Protein AF-A0A536HLY2-F1 (afdb_monomer)

Mean predicted aligned error: 15.7 Å

pLDDT: mean 73.48, std 25.59, range [26.78, 98.38]

Foldseek 3Di:
DDDDDDDDYDDDDDDDDDDDDDDDDDDDDDDPDDDDDDDDDDDDDDPDDPVPVPDDDDDDDPDDDPDDADEEEQEDDPQAGDDPLHRDDPDGSLRVLLVCVVVPHQEYEYEDSCCQAPLDPPCLLVVLVSLQPSPHAYEYEHNPQAPVSQVVSVVSRHQAYEAEQNCQPPPPRVVVQVVCPPRYDYDFDDDPHFTDGRHDDPCSRVPD

Secondary structure (DSSP, 8-state):
----------------------------------------PPP------TT-TTS-----SSSSPPPPP---EEEEETTEEEETTEE---S-HHHHHHHHHHTT-SSEEEEEHHHHHHS--TTHHHHHHHHHHSSS-EEEESS--SHHHHHHHHHHT-SEEEE-GGGTT-HHHHHHHGGGGGGEEE---EETTEE--SSS-TTHHHH-

Sequence (208 aa):
MEGTGRRGAAGRSEGLRGARRRDRLHRADRFSRGRRRVAWSQPRCHAQDPRHSAALPAHVGRGAAPPVVIVPSVDVRGGQVAYRGAVGADVAPSDLASRYVSEGADELHLVDLDGAERGDYANADLLADIARTAGVPCRLAGGISSLAKAEDAIAAGFAGVLFSSAVFGDDILLRRVARLGDRAIVEIEAARGVLAPRGGDADLVRRA

Radius of gyration: 27.76 Å; Cα contacts (8 Å, |Δi|>4): 268; chains: 1; bounding box: 44×95×64 Å

Solvent-accessible surface area (backbone atoms only — not comparable to full-atom values): 13327 Å² total; per-residue (Å²): 138,83,87,89,83,88,90,80,90,85,81,87,80,85,89,84,86,86,80,89,82,88,89,82,86,86,84,78,90,88,85,91,76,86,83,82,82,78,82,80,80,79,82,86,76,86,90,84,64,92,85,62,86,78,63,82,75,79,88,73,68,101,70,76,82,77,84,82,82,56,63,56,73,51,40,32,37,94,81,29,24,31,54,97,85,36,74,73,48,100,47,55,53,60,58,54,51,48,49,45,42,75,75,65,38,68,32,38,37,40,30,31,54,46,5,26,68,71,58,46,65,85,44,48,68,65,52,28,53,38,26,66,67,54,85,40,52,20,28,43,30,45,40,44,67,47,70,66,55,44,51,51,43,38,74,55,43,24,61,24,33,36,33,41,45,60,42,62,96,29,72,67,56,41,59,54,50,60,71,53,46,91,31,44,43,80,55,84,42,67,52,97,92,38,68,52,51,76,38,72,71,86,60,60,61,79,75,112

Structure (mmCIF, N/CA/C/O backbone):
data_AF-A0A536HLY2-F1
#
_entry.id   AF-A0A536HLY2-F1
#
loop_
_atom_site.group_PDB
_atom_site.id
_atom_site.type_symbol
_atom_site.label_atom_id
_atom_site.label_alt_id
_atom_site.label_comp_id
_atom_site.label_asym_id
_atom_site.label_entity_id
_atom_site.label_seq_id
_atom_site.pdbx_PDB_ins_code
_atom_site.Cartn_x
_atom_site.Cartn_y
_atom_site.Cartn_z
_atom_site.occupancy
_atom_site.B_iso_or_equiv
_atom_site.auth_seq_id
_atom_site.auth_comp_id
_atom_site.auth_asym_id
_atom_site.auth_atom_id
_atom_site.pdbx_PDB_model_num
ATOM 1 N N . MET A 1 1 ? 15.566 65.094 -20.349 1.00 40.12 1 MET A N 1
ATOM 2 C CA . MET A 1 1 ? 15.573 65.969 -21.538 1.00 40.12 1 MET A CA 1
ATOM 3 C C . MET A 1 1 ? 14.827 65.265 -22.647 1.00 40.12 1 MET A C 1
ATOM 5 O O . MET A 1 1 ? 14.976 64.063 -22.815 1.00 40.12 1 MET A O 1
ATOM 9 N N . GLU A 1 2 ? 13.936 66.019 -23.268 1.00 36.31 2 GLU A N 1
ATOM 10 C CA . GLU A 1 2 ? 12.849 65.604 -24.144 1.00 36.31 2 GLU A CA 1
ATOM 11 C C . GLU A 1 2 ? 13.308 65.107 -25.527 1.00 36.31 2 GLU A C 1
ATOM 13 O O . GLU A 1 2 ? 14.249 65.642 -26.098 1.00 36.31 2 GLU A O 1
ATOM 18 N N . GLY A 1 3 ? 12.545 64.158 -26.083 1.00 38.88 3 GLY A N 1
ATOM 19 C CA . GLY A 1 3 ? 11.773 64.385 -27.312 1.00 38.88 3 GLY A CA 1
ATOM 20 C C . GLY A 1 3 ? 12.407 64.177 -28.700 1.00 38.88 3 GLY A C 1
ATOM 21 O O . GLY A 1 3 ? 13.528 64.581 -28.975 1.00 38.88 3 GLY A O 1
ATOM 22 N N . THR A 1 4 ? 11.527 63.704 -29.604 1.00 43.97 4 THR A N 1
ATOM 23 C CA . THR A 1 4 ? 11.552 63.632 -31.093 1.00 43.97 4 THR A CA 1
ATOM 24 C C . THR A 1 4 ? 11.938 62.260 -31.673 1.00 43.97 4 THR A C 1
ATOM 26 O O . THR A 1 4 ? 12.903 61.658 -31.238 1.00 43.97 4 THR A O 1
ATOM 29 N N . GLY A 1 5 ? 11.245 61.638 -32.639 1.00 37.72 5 GLY A N 1
ATOM 30 C CA . GLY A 1 5 ? 10.022 61.888 -33.426 1.00 37.72 5 GLY A CA 1
ATOM 31 C C . GLY A 1 5 ? 9.858 60.699 -34.418 1.00 37.72 5 GLY A C 1
ATOM 32 O O . GLY A 1 5 ? 10.853 60.200 -34.914 1.00 37.72 5 GLY A O 1
ATOM 33 N N . ARG A 1 6 ? 8.687 60.049 -34.542 1.00 44.66 6 ARG A N 1
ATOM 34 C CA . ARG A 1 6 ? 7.568 60.256 -35.506 1.00 44.66 6 ARG A CA 1
ATOM 35 C C . ARG A 1 6 ? 7.627 59.475 -36.856 1.00 44.66 6 ARG A C 1
ATOM 37 O O . ARG A 1 6 ? 8.551 59.673 -37.629 1.00 44.66 6 ARG A O 1
ATOM 44 N N . ARG A 1 7 ? 6.470 58.837 -37.176 1.00 40.66 7 ARG A N 1
ATOM 45 C CA . ARG A 1 7 ? 5.864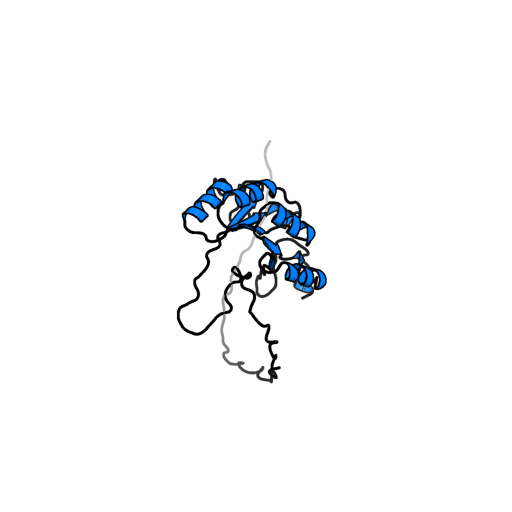 58.400 -38.486 1.00 40.66 7 ARG A CA 1
ATOM 46 C C . ARG A 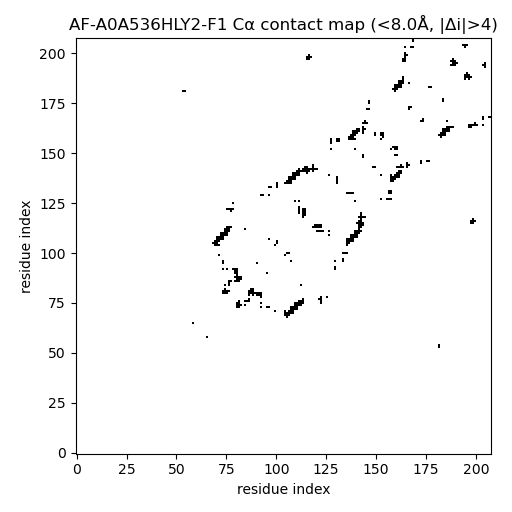1 7 ? 6.196 56.970 -38.975 1.00 40.66 7 ARG A C 1
ATOM 48 O O . ARG A 1 7 ? 7.332 56.558 -38.847 1.00 40.66 7 ARG A O 1
ATOM 55 N N . GLY A 1 8 ? 5.287 56.167 -39.556 1.00 32.03 8 GLY A N 1
ATOM 56 C CA . GLY A 1 8 ? 3.876 56.306 -39.995 1.00 32.03 8 GLY A CA 1
ATOM 57 C C . GLY A 1 8 ? 3.248 54.909 -40.280 1.00 32.03 8 GLY A C 1
ATOM 58 O O . GLY A 1 8 ? 3.997 53.952 -40.410 1.00 32.03 8 GLY A O 1
ATOM 59 N N . ALA A 1 9 ? 1.921 54.729 -40.121 1.00 36.97 9 ALA A N 1
ATOM 60 C CA . ALA A 1 9 ? 0.883 54.559 -41.180 1.00 36.97 9 ALA A CA 1
ATOM 61 C C . ALA A 1 9 ? 0.892 53.170 -41.889 1.00 36.97 9 ALA A C 1
ATOM 63 O O . ALA A 1 9 ? 1.963 52.674 -42.182 1.00 36.97 9 ALA A O 1
ATOM 64 N N . ALA A 1 10 ? -0.188 52.475 -42.283 1.00 35.62 10 ALA A N 1
ATOM 65 C CA . ALA A 1 10 ? -1.653 52.575 -42.206 1.00 35.62 10 ALA A CA 1
ATOM 66 C C . ALA A 1 10 ? -2.273 51.284 -42.841 1.00 35.62 10 ALA A C 1
ATOM 68 O O . ALA A 1 10 ? -1.579 50.596 -43.581 1.00 35.62 10 ALA A O 1
ATOM 69 N N . GLY A 1 11 ? -3.580 51.027 -42.631 1.00 31.61 11 GLY A N 1
ATOM 70 C CA . GLY A 1 11 ? -4.451 50.109 -43.423 1.00 31.61 11 GLY A CA 1
ATOM 71 C C . GLY A 1 11 ? -4.818 48.799 -42.699 1.00 31.61 11 GLY A C 1
ATOM 72 O O . GLY A 1 11 ? -3.924 48.026 -42.394 1.00 31.61 11 GLY A O 1
ATOM 73 N N . ARG A 1 12 ? -6.053 48.536 -42.213 1.00 35.09 12 ARG A N 1
ATOM 74 C CA . ARG A 1 12 ? -7.362 48.279 -42.895 1.00 35.09 12 ARG A CA 1
ATOM 75 C C . ARG A 1 12 ? -7.219 47.208 -44.002 1.00 35.09 12 ARG A C 1
ATOM 77 O O . ARG A 1 12 ? -6.289 47.324 -44.778 1.00 35.09 12 ARG A O 1
ATOM 84 N N . SER A 1 13 ? -8.048 46.171 -44.151 1.00 35.12 13 SER A N 1
ATOM 85 C CA . SER A 1 13 ? -9.492 46.004 -43.910 1.00 35.12 13 SER A CA 1
ATOM 86 C C . SER A 1 13 ? -9.912 44.514 -44.012 1.00 35.12 13 SER A C 1
ATOM 88 O O . SER A 1 13 ? -9.164 43.707 -44.546 1.00 35.12 13 SER A O 1
ATOM 90 N N . GLU A 1 14 ? -11.120 44.210 -43.504 1.00 34.22 14 GLU A N 1
ATOM 91 C CA . GLU A 1 14 ? -12.153 43.276 -44.033 1.00 34.22 14 GLU A CA 1
ATOM 92 C C . GLU A 1 14 ? -11.744 41.824 -44.396 1.00 34.22 14 GLU A C 1
ATOM 94 O O . GLU A 1 14 ? -10.885 41.566 -45.220 1.00 34.22 14 GLU A O 1
ATOM 99 N N . GLY A 1 15 ? -12.333 40.760 -43.845 1.00 34.97 15 GLY A N 1
ATOM 100 C CA . GLY A 1 15 ? -13.760 40.529 -43.648 1.00 34.97 15 GLY A CA 1
ATOM 101 C C . GLY A 1 15 ? -14.364 39.878 -44.893 1.00 34.97 15 GLY A C 1
ATOM 102 O O . GLY A 1 15 ? -14.829 40.599 -45.757 1.00 34.97 15 GLY A O 1
ATOM 103 N N . LEU A 1 16 ? -14.438 38.541 -44.966 1.00 37.91 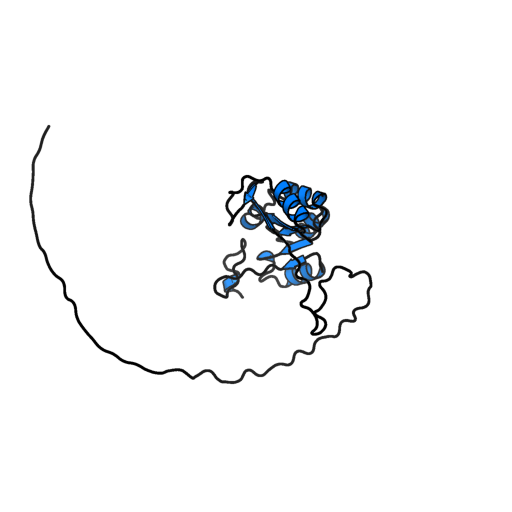16 LEU A N 1
ATOM 104 C CA . LEU A 1 16 ? -15.328 37.847 -45.907 1.00 37.91 16 LEU A CA 1
ATOM 105 C C . LEU A 1 16 ? -15.909 36.567 -45.289 1.00 37.91 16 LEU A C 1
ATOM 107 O O . LEU A 1 16 ? -15.214 35.605 -44.969 1.00 37.91 16 LEU A O 1
ATOM 111 N N . ARG A 1 17 ? -17.233 36.604 -45.118 1.00 32.31 17 ARG A N 1
ATOM 112 C CA . ARG A 1 17 ? -18.123 35.471 -44.855 1.00 32.31 17 ARG A CA 1
ATOM 113 C C . ARG A 1 17 ? -18.454 34.751 -46.166 1.00 32.31 17 ARG A C 1
ATOM 115 O O . ARG A 1 17 ? -18.618 35.398 -47.194 1.00 32.31 17 ARG A O 1
ATOM 122 N N . GLY A 1 18 ? -18.773 33.462 -46.044 1.00 30.91 18 GLY A N 1
ATOM 123 C CA . GLY A 1 18 ? -19.589 32.693 -46.995 1.00 30.91 18 GLY A CA 1
ATOM 124 C C . GLY A 1 18 ? -18.795 31.610 -47.734 1.00 30.91 18 GLY A C 1
ATOM 125 O O . GLY A 1 18 ? -17.642 31.813 -48.056 1.00 30.91 18 GLY A O 1
ATOM 126 N N . ALA A 1 19 ? -19.327 30.435 -48.059 1.00 33.53 19 ALA A N 1
ATOM 127 C CA . ALA A 1 19 ? -20.677 29.922 -47.917 1.00 33.53 19 ALA A CA 1
ATOM 128 C C . ALA A 1 19 ? -20.690 28.412 -48.262 1.00 33.53 19 ALA A C 1
ATOM 130 O O . ALA A 1 19 ? -20.069 28.002 -49.230 1.00 33.53 19 ALA A O 1
ATOM 131 N N . ARG A 1 20 ? -21.546 27.663 -47.549 1.00 32.56 20 ARG A N 1
ATOM 132 C CA . ARG A 1 20 ? -22.468 26.614 -48.051 1.00 32.56 20 ARG A CA 1
ATOM 133 C C . ARG A 1 20 ? -21.970 25.217 -48.500 1.00 32.56 20 ARG A C 1
ATOM 135 O O . ARG A 1 20 ? -21.204 25.070 -49.435 1.00 32.56 20 ARG A O 1
ATOM 142 N N . ARG A 1 21 ? -22.768 24.253 -47.992 1.00 32.56 21 ARG A N 1
ATOM 143 C CA . ARG A 1 21 ? -23.269 22.972 -48.565 1.00 32.56 21 ARG A CA 1
ATOM 144 C C . ARG A 1 21 ? -22.362 21.748 -48.374 1.00 32.56 21 ARG A C 1
ATOM 146 O O . ARG A 1 21 ? -21.237 21.720 -48.827 1.00 32.56 21 ARG A O 1
ATOM 153 N N . ARG A 1 22 ? -22.778 20.851 -47.466 1.00 35.66 22 ARG A N 1
ATOM 154 C CA . ARG A 1 22 ? -23.615 19.639 -47.674 1.00 35.66 22 ARG A CA 1
ATOM 155 C C . ARG A 1 22 ? -22.799 18.543 -48.359 1.00 35.66 22 ARG A C 1
ATOM 157 O O . ARG A 1 22 ? -22.525 18.673 -49.536 1.00 35.66 22 ARG A O 1
ATOM 164 N N . ASP A 1 23 ? -22.508 17.468 -47.630 1.00 32.44 23 ASP A N 1
ATOM 165 C CA . ASP A 1 23 ? -23.103 16.180 -47.971 1.00 32.44 23 ASP A CA 1
ATOM 166 C C . ASP A 1 23 ? -23.071 15.190 -46.809 1.00 32.44 23 ASP A C 1
ATOM 168 O O . ASP A 1 23 ? -22.331 15.306 -45.836 1.00 32.44 23 ASP A O 1
ATOM 172 N N . ARG A 1 24 ? -24.049 14.302 -46.887 1.00 33.34 24 ARG A N 1
ATOM 173 C CA . ARG A 1 24 ? -24.615 13.447 -45.857 1.00 33.34 24 ARG A CA 1
ATOM 174 C C . ARG A 1 24 ? -24.304 12.008 -46.291 1.00 33.34 24 ARG A C 1
ATOM 176 O O . ARG A 1 24 ? -24.320 11.739 -47.486 1.00 33.34 24 ARG A O 1
ATOM 183 N N . LEU A 1 25 ? -24.200 11.107 -45.310 1.00 35.00 25 LEU A N 1
ATOM 184 C CA . LEU A 1 25 ? -24.465 9.658 -45.383 1.00 35.00 25 LEU A CA 1
ATOM 185 C C . LEU A 1 25 ? -23.293 8.653 -45.535 1.00 35.00 25 LEU A C 1
ATOM 187 O O . LEU A 1 25 ? -22.532 8.647 -46.491 1.00 35.00 25 LEU A O 1
ATOM 191 N N . HIS A 1 26 ? -23.326 7.712 -44.581 1.00 31.30 26 HIS A N 1
ATOM 192 C CA . HIS A 1 26 ? -23.031 6.273 -44.649 1.00 31.30 26 HIS A CA 1
ATOM 193 C C . HIS A 1 26 ? -21.610 5.764 -44.946 1.00 31.30 26 HIS A C 1
ATOM 195 O O . HIS A 1 26 ? -21.211 5.572 -46.090 1.00 31.30 26 HIS A O 1
ATOM 201 N N . ARG A 1 27 ? -20.957 5.274 -43.880 1.00 31.42 27 ARG A N 1
ATOM 202 C CA . ARG A 1 27 ? -20.251 3.979 -43.904 1.00 31.42 27 ARG A CA 1
ATOM 203 C C . ARG A 1 27 ? -20.183 3.358 -42.502 1.00 31.42 27 ARG A C 1
ATOM 205 O O . ARG A 1 27 ? -19.162 3.391 -41.827 1.00 31.42 27 ARG A O 1
ATOM 212 N N . ALA A 1 28 ? -21.318 2.815 -42.067 1.00 33.44 28 ALA A N 1
ATOM 213 C CA . ALA A 1 28 ? -21.312 1.644 -41.196 1.00 33.44 28 ALA A CA 1
ATOM 214 C C . ALA A 1 28 ? -20.959 0.410 -42.052 1.00 33.44 28 ALA A C 1
ATOM 216 O O . ALA A 1 28 ? -21.088 0.453 -43.275 1.00 33.44 28 ALA A O 1
ATOM 217 N N . ASP A 1 29 ? -20.522 -0.657 -41.393 1.00 35.06 29 ASP A N 1
ATOM 218 C CA . ASP A 1 29 ? -20.127 -1.955 -41.947 1.00 35.06 29 ASP A CA 1
ATOM 219 C C . ASP A 1 29 ? -18.825 -2.012 -42.746 1.00 35.06 29 ASP A C 1
ATOM 221 O O . ASP A 1 29 ? -18.773 -1.791 -43.958 1.00 35.06 29 ASP A O 1
ATOM 225 N N . ARG A 1 30 ? -17.778 -2.468 -42.046 1.00 38.03 30 ARG A N 1
ATOM 226 C CA . ARG A 1 30 ? -16.946 -3.603 -42.480 1.00 38.03 30 ARG A CA 1
ATOM 227 C C . ARG A 1 30 ? -15.884 -3.921 -41.428 1.00 38.03 30 ARG A C 1
ATOM 229 O O . ARG A 1 30 ? -14.778 -3.438 -41.553 1.00 38.03 30 ARG A O 1
ATOM 236 N N . PHE A 1 31 ? -16.207 -4.742 -40.426 1.00 32.75 31 PHE A N 1
ATOM 237 C CA . PHE A 1 31 ? -15.245 -5.638 -39.750 1.00 32.75 31 PHE A CA 1
ATOM 238 C C . PHE A 1 31 ? -15.992 -6.731 -38.960 1.00 32.75 31 PHE A C 1
ATOM 240 O O . PHE A 1 31 ? -15.816 -6.922 -37.762 1.00 32.75 31 PHE A O 1
ATOM 247 N N . SER A 1 32 ? -16.850 -7.483 -39.650 1.00 39.41 32 SER A N 1
ATOM 248 C CA . SER A 1 32 ? -17.426 -8.739 -39.159 1.00 39.41 32 SER A CA 1
ATOM 249 C C . SER A 1 32 ? -16.724 -9.920 -39.833 1.00 39.41 32 SER A C 1
ATOM 251 O O . SER A 1 32 ? -17.228 -10.500 -40.790 1.00 39.41 32 SER A O 1
ATOM 253 N N . ARG A 1 33 ? -15.528 -10.290 -39.355 1.00 37.94 33 ARG A N 1
ATOM 254 C CA . ARG A 1 33 ? -14.902 -11.579 -39.704 1.00 37.94 33 ARG A CA 1
ATOM 255 C C . ARG A 1 33 ? -14.206 -12.214 -38.496 1.00 37.94 33 ARG A C 1
ATOM 257 O O . ARG A 1 33 ? -13.110 -11.829 -38.117 1.00 37.94 33 ARG A O 1
ATOM 264 N N . GLY A 1 34 ? -14.898 -13.202 -37.921 1.00 39.75 34 GLY A N 1
ATOM 265 C CA . GLY A 1 34 ? -14.351 -14.449 -37.375 1.00 39.75 34 GLY A CA 1
ATOM 266 C C . GLY A 1 34 ? -13.300 -14.378 -36.266 1.00 39.75 34 GLY A C 1
ATOM 267 O O . GLY A 1 34 ? -12.125 -14.609 -36.528 1.00 39.75 34 GLY A O 1
ATOM 268 N N . ARG A 1 35 ? -13.726 -14.240 -35.003 1.00 38.22 35 ARG A N 1
ATOM 269 C CA . ARG A 1 35 ? -12.923 -14.713 -33.861 1.00 38.22 35 ARG A CA 1
ATOM 270 C C . ARG A 1 35 ? -13.340 -16.145 -33.526 1.00 38.22 35 ARG A C 1
ATOM 272 O O . ARG A 1 35 ? -14.437 -16.369 -33.020 1.00 38.22 35 ARG A O 1
ATOM 279 N N . ARG A 1 36 ? -12.474 -17.120 -33.823 1.00 36.41 36 ARG A N 1
ATOM 280 C CA . ARG A 1 36 ? -12.600 -18.488 -33.297 1.00 36.41 36 ARG A CA 1
ATOM 281 C C . ARG A 1 36 ? -12.458 -18.412 -31.773 1.00 36.41 36 ARG A C 1
ATOM 283 O O . ARG A 1 36 ? -11.442 -17.930 -31.279 1.00 36.41 36 ARG A O 1
ATOM 290 N N . ARG A 1 37 ? -13.481 -18.843 -31.030 1.00 34.94 37 ARG A N 1
ATOM 291 C CA . ARG A 1 37 ? -13.401 -19.017 -29.572 1.00 34.94 37 ARG A CA 1
ATOM 292 C C . ARG A 1 37 ? -12.476 -20.198 -29.288 1.00 34.94 37 ARG A C 1
ATOM 294 O O . ARG A 1 37 ? -12.818 -21.327 -29.623 1.00 34.94 37 ARG A O 1
ATOM 301 N N . VAL A 1 38 ? -11.325 -19.936 -28.680 1.00 37.75 38 VAL A N 1
ATOM 302 C CA . VAL A 1 38 ? -10.504 -20.980 -28.060 1.00 37.75 38 VAL A CA 1
ATOM 303 C C . VAL A 1 38 ? -11.099 -21.232 -26.677 1.00 37.75 38 VAL A C 1
ATOM 305 O O . VAL A 1 38 ? -11.196 -20.313 -25.863 1.00 37.75 38 VAL A O 1
ATOM 308 N N . ALA A 1 39 ? -11.596 -22.446 -26.451 1.00 32.28 39 ALA A N 1
ATOM 309 C CA . ALA A 1 39 ? -12.133 -22.864 -25.165 1.00 32.28 39 ALA A CA 1
ATOM 310 C C . ALA A 1 39 ? -10.965 -23.145 -24.212 1.00 32.28 39 ALA A C 1
ATOM 312 O O . ALA A 1 39 ? -10.231 -24.112 -24.394 1.00 32.28 39 ALA A O 1
ATOM 313 N N . TRP A 1 40 ? -10.785 -22.288 -23.210 1.00 26.78 40 TRP A N 1
ATOM 314 C CA . TRP A 1 40 ? -9.855 -22.538 -22.115 1.00 26.78 40 TRP A CA 1
ATOM 315 C C . TRP A 1 40 ? -10.520 -23.483 -21.112 1.00 26.78 40 TRP A C 1
ATOM 317 O O . TRP A 1 40 ? -11.530 -23.133 -20.501 1.00 26.78 40 TRP A O 1
ATOM 327 N N . SER A 1 41 ? -9.979 -24.689 -20.949 1.00 35.38 41 SER A N 1
ATOM 328 C CA . SER A 1 41 ? -10.369 -25.601 -19.872 1.00 35.38 41 SER A CA 1
ATOM 329 C C . SER A 1 41 ? -9.685 -25.172 -18.573 1.00 35.38 41 SER A C 1
ATOM 331 O O . SER A 1 41 ? -8.457 -25.193 -18.490 1.00 35.38 41 SER A O 1
ATOM 333 N N . GLN A 1 42 ? -10.466 -24.786 -17.563 1.00 37.34 42 GLN A N 1
ATOM 334 C CA . GLN A 1 42 ? -9.940 -24.479 -16.232 1.00 37.34 42 GLN A CA 1
ATOM 335 C C . GLN A 1 42 ? -9.401 -25.752 -15.552 1.00 37.34 42 GLN A C 1
ATOM 337 O O . GLN A 1 42 ? -10.114 -26.761 -15.524 1.00 37.34 42 GLN A O 1
ATOM 342 N N . PRO A 1 43 ? -8.196 -25.732 -14.952 1.00 35.31 43 PRO A N 1
ATOM 343 C CA . PRO A 1 43 ? -7.788 -26.770 -14.018 1.00 35.31 43 PRO A CA 1
ATOM 344 C C . PRO A 1 43 ? -8.626 -26.641 -12.743 1.00 35.31 43 PRO A C 1
ATOM 346 O O . PRO A 1 43 ? -8.714 -25.567 -12.152 1.00 35.31 43 PRO A O 1
ATOM 349 N N . ARG A 1 44 ? -9.245 -27.741 -12.310 1.00 36.09 44 ARG A N 1
ATOM 350 C CA . ARG A 1 44 ? -9.932 -27.813 -11.018 1.00 36.09 44 ARG A CA 1
ATOM 351 C C . ARG A 1 44 ? -8.879 -27.918 -9.915 1.00 36.09 44 ARG A C 1
ATOM 353 O O . ARG A 1 44 ? -8.343 -28.996 -9.686 1.00 36.09 44 ARG A O 1
ATOM 360 N N . CYS A 1 45 ? -8.566 -26.814 -9.248 1.00 37.78 45 CYS A N 1
ATOM 361 C CA . CYS A 1 45 ? -7.812 -26.836 -7.997 1.00 37.78 45 CYS A CA 1
ATOM 362 C C . CYS A 1 45 ? -8.755 -27.225 -6.843 1.00 37.78 45 CYS A C 1
ATOM 364 O O . CYS A 1 45 ? -9.818 -26.634 -6.655 1.00 37.78 45 CYS A O 1
ATOM 366 N N . HIS A 1 46 ? -8.397 -28.276 -6.104 1.00 37.69 46 HIS A N 1
ATOM 367 C CA . HIS A 1 46 ? -9.157 -28.768 -4.957 1.00 37.69 46 HIS A CA 1
ATOM 368 C C . HIS A 1 46 ? -9.029 -27.806 -3.767 1.00 37.69 46 HIS A C 1
ATOM 370 O O . HIS A 1 46 ? -7.966 -27.684 -3.166 1.00 37.69 46 HIS A O 1
ATOM 376 N N . ALA A 1 47 ? -10.127 -27.130 -3.434 1.00 43.09 47 ALA A N 1
ATOM 377 C CA . ALA A 1 47 ? -10.237 -26.201 -2.316 1.00 43.09 47 ALA A CA 1
ATOM 378 C C . ALA A 1 47 ? -10.642 -26.934 -1.026 1.00 43.09 47 ALA A C 1
ATOM 380 O O . ALA A 1 47 ? -11.830 -27.007 -0.726 1.00 43.09 47 ALA A O 1
ATOM 381 N N . GLN A 1 48 ? -9.686 -27.498 -0.280 1.00 43.12 48 GLN A N 1
ATOM 382 C CA . GLN A 1 48 ? -9.919 -28.008 1.083 1.00 43.12 48 GLN A CA 1
ATOM 383 C C . GLN A 1 48 ? -8.656 -27.845 1.961 1.00 43.12 48 GLN A C 1
ATOM 385 O O . GLN A 1 48 ? -7.986 -28.821 2.274 1.00 43.12 48 GLN A O 1
ATOM 390 N N . ASP A 1 49 ? -8.317 -26.612 2.361 1.00 40.22 49 ASP A N 1
ATOM 391 C CA . ASP A 1 49 ? -7.463 -26.345 3.539 1.00 40.22 49 ASP A CA 1
ATOM 392 C C . ASP A 1 49 ? -8.145 -25.246 4.387 1.00 40.22 49 ASP A C 1
ATOM 394 O O . ASP A 1 49 ? -8.348 -24.140 3.872 1.00 40.22 49 ASP A O 1
ATOM 398 N N . PRO A 1 50 ? -8.528 -25.514 5.654 1.00 34.75 50 PRO A N 1
ATOM 399 C CA . PRO A 1 50 ? -9.236 -24.564 6.521 1.00 34.75 50 PRO A CA 1
ATOM 400 C C . PRO A 1 50 ? -8.419 -23.334 6.950 1.00 34.75 50 PRO A C 1
ATOM 402 O O . PRO A 1 50 ? -8.958 -22.460 7.622 1.00 34.75 50 PRO A O 1
ATOM 405 N N . ARG A 1 51 ? -7.132 -23.240 6.591 1.00 43.16 51 ARG A N 1
ATOM 406 C CA . ARG A 1 51 ? -6.269 -22.092 6.933 1.00 43.16 51 ARG A CA 1
ATOM 407 C C . ARG A 1 51 ? -6.372 -20.913 5.956 1.00 43.16 51 ARG A C 1
ATOM 409 O O . ARG A 1 51 ? -5.744 -19.888 6.186 1.00 43.16 51 ARG A O 1
ATOM 416 N N . HIS A 1 52 ? -7.188 -21.017 4.903 1.00 41.03 52 HIS A N 1
ATOM 417 C CA . HIS A 1 52 ? -7.399 -19.966 3.894 1.00 41.03 52 HIS A CA 1
ATOM 418 C C . HIS A 1 52 ? -8.593 -19.033 4.186 1.00 41.03 52 HIS A C 1
ATOM 420 O O . HIS A 1 52 ? -9.301 -18.612 3.271 1.00 41.03 52 HIS A O 1
ATOM 426 N N . SER A 1 53 ? -8.840 -18.684 5.450 1.00 39.59 53 SER A N 1
ATOM 427 C CA . SER A 1 53 ? -9.897 -17.727 5.820 1.00 39.59 53 SER A CA 1
ATOM 428 C C . SER A 1 53 ? -9.426 -16.266 5.708 1.00 39.59 53 SER A C 1
ATOM 430 O O . SER A 1 53 ? -9.469 -15.527 6.685 1.00 39.59 53 SER A O 1
ATOM 432 N N . ALA A 1 54 ? -8.965 -15.855 4.527 1.00 47.41 54 ALA A N 1
ATOM 433 C CA . ALA A 1 54 ? -8.876 -14.440 4.125 1.00 47.41 54 ALA A CA 1
ATOM 434 C C . ALA A 1 54 ? -8.830 -14.256 2.592 1.00 47.41 54 ALA A C 1
ATOM 436 O O . ALA A 1 54 ? -8.543 -13.172 2.093 1.00 47.41 54 ALA A O 1
ATOM 437 N N . ALA A 1 55 ? -9.124 -15.305 1.815 1.00 41.66 55 ALA A N 1
ATOM 438 C CA . ALA A 1 55 ? -9.273 -15.176 0.373 1.00 41.66 55 ALA A CA 1
ATOM 439 C C . ALA A 1 55 ? -10.678 -14.645 0.057 1.00 41.66 55 ALA A C 1
ATOM 441 O O . ALA A 1 55 ? -11.674 -15.259 0.451 1.00 41.66 55 ALA A O 1
ATOM 442 N N . LEU A 1 56 ? -10.755 -13.523 -0.669 1.00 46.16 56 LEU A N 1
ATOM 443 C CA . LEU A 1 56 ? -12.002 -13.012 -1.244 1.00 46.16 56 LEU A CA 1
ATOM 444 C C . LEU A 1 56 ? -12.761 -14.177 -1.912 1.00 46.16 56 LEU A C 1
ATOM 446 O O . LEU A 1 56 ? -12.177 -14.877 -2.748 1.00 46.16 56 LEU A O 1
ATOM 450 N N . PRO A 1 57 ? -14.027 -14.438 -1.540 1.00 41.88 57 PRO A N 1
ATOM 451 C CA . PRO A 1 57 ? -14.719 -15.638 -1.976 1.00 41.88 57 PRO A CA 1
ATOM 452 C C . PRO A 1 57 ? -14.864 -15.651 -3.499 1.00 41.88 57 PRO A C 1
ATOM 454 O O . PRO A 1 57 ? -15.367 -14.700 -4.102 1.00 41.88 57 PRO A O 1
ATOM 457 N N . ALA A 1 58 ? -14.458 -16.761 -4.123 1.00 50.12 58 ALA A N 1
ATOM 458 C CA . ALA A 1 58 ? -14.780 -17.042 -5.516 1.00 50.12 58 ALA A CA 1
ATOM 459 C C . ALA A 1 58 ? -16.304 -16.967 -5.679 1.00 50.12 58 ALA A C 1
ATOM 461 O O . ALA A 1 58 ? -17.031 -17.663 -4.974 1.00 50.12 58 ALA A O 1
ATOM 462 N N . HIS A 1 59 ? -16.781 -16.089 -6.563 1.00 46.75 59 HIS A N 1
ATOM 463 C CA . HIS A 1 59 ? -18.193 -15.727 -6.682 1.00 46.75 59 HIS A CA 1
ATOM 464 C C . HIS A 1 59 ? -19.105 -16.957 -6.847 1.00 46.75 59 HIS A C 1
ATOM 466 O O . HIS A 1 59 ? -19.234 -17.525 -7.934 1.00 46.75 59 HIS A O 1
ATOM 472 N N . VAL A 1 60 ? -19.758 -17.358 -5.755 1.00 43.88 60 VAL A N 1
ATOM 473 C CA . VAL A 1 60 ? -20.809 -18.375 -5.745 1.00 43.88 60 VAL A CA 1
ATOM 474 C C . VAL A 1 60 ? -22.123 -17.701 -6.129 1.00 43.88 60 VAL A C 1
ATOM 476 O O . VAL A 1 60 ? -22.501 -16.722 -5.505 1.00 43.88 60 VAL A O 1
ATOM 479 N N . GLY A 1 61 ? -22.784 -18.248 -7.156 1.00 46.25 61 GLY A N 1
ATOM 480 C CA . GLY A 1 61 ? -24.243 -18.312 -7.348 1.00 46.25 61 GLY A CA 1
ATOM 481 C C . GLY A 1 61 ? -25.086 -17.036 -7.193 1.00 46.25 61 GLY A C 1
ATOM 482 O O . GLY A 1 61 ? -25.124 -16.409 -6.149 1.00 46.25 61 GLY A O 1
ATOM 483 N N . ARG A 1 62 ? -25.891 -16.719 -8.217 1.00 56.53 62 ARG A N 1
ATOM 484 C CA . ARG A 1 62 ? -26.910 -15.649 -8.194 1.00 56.53 62 ARG A CA 1
ATOM 485 C C . ARG A 1 62 ? -27.789 -15.711 -6.928 1.00 56.53 62 ARG A C 1
ATOM 487 O O . ARG A 1 62 ? -28.699 -16.531 -6.862 1.00 56.53 62 ARG A O 1
ATOM 494 N N . G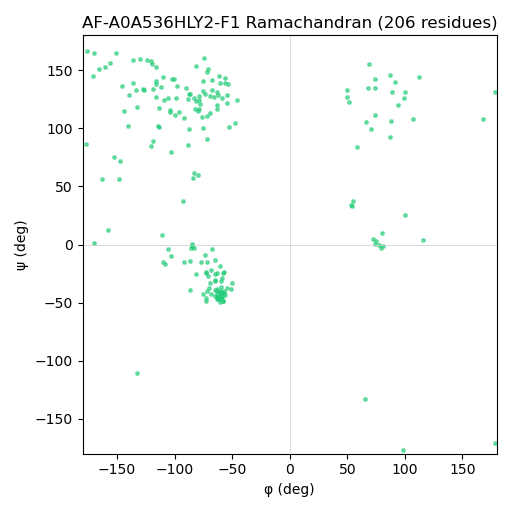LY A 1 63 ? -27.553 -14.801 -5.986 1.00 60.06 63 GLY A N 1
ATOM 495 C CA . GLY A 1 63 ? -28.382 -14.568 -4.803 1.00 60.06 63 GLY A CA 1
ATOM 496 C C . GLY A 1 63 ? -27.646 -13.670 -3.807 1.00 60.06 63 GLY A C 1
ATOM 497 O O . GLY A 1 63 ? -26.703 -14.127 -3.180 1.00 60.06 63 GLY A O 1
ATOM 498 N N . ALA A 1 64 ? -28.090 -12.413 -3.686 1.00 62.81 64 ALA A N 1
ATOM 499 C CA . ALA A 1 64 ? -27.421 -11.280 -3.024 1.00 62.81 64 ALA A CA 1
ATOM 500 C C . ALA A 1 64 ? -26.138 -10.789 -3.729 1.00 62.81 64 ALA A C 1
ATOM 502 O O . ALA A 1 64 ? -25.302 -11.569 -4.180 1.00 62.81 64 ALA A O 1
ATOM 503 N N . ALA A 1 65 ? -26.007 -9.466 -3.877 1.00 58.56 65 ALA A N 1
ATOM 504 C CA . ALA A 1 65 ? -24.755 -8.870 -4.332 1.00 58.56 65 ALA A CA 1
ATOM 505 C C . ALA A 1 65 ? -23.656 -9.226 -3.316 1.00 58.56 65 ALA A C 1
ATOM 507 O O . ALA A 1 65 ? -23.941 -9.203 -2.114 1.00 58.56 65 ALA A O 1
ATOM 508 N N . PRO A 1 66 ? -22.436 -9.578 -3.763 1.00 57.97 66 PRO A N 1
ATOM 509 C CA . PRO A 1 66 ? -21.347 -9.827 -2.832 1.00 57.97 66 PRO A CA 1
ATOM 510 C C . PRO A 1 66 ? -21.154 -8.588 -1.945 1.00 57.97 66 PRO A C 1
ATOM 512 O O . PRO A 1 66 ? -21.327 -7.468 -2.441 1.00 57.97 66 PRO A O 1
ATOM 515 N N . PRO A 1 67 ? -20.830 -8.769 -0.654 1.00 74.38 67 PRO A N 1
ATOM 516 C CA . PRO A 1 67 ? -20.544 -7.645 0.224 1.00 74.38 67 PRO A CA 1
ATOM 517 C C . PRO A 1 67 ? -19.435 -6.798 -0.407 1.00 74.38 67 PRO A C 1
ATOM 519 O O . PRO A 1 67 ? -18.412 -7.321 -0.855 1.00 74.38 67 PRO A O 1
ATOM 522 N N . VAL A 1 68 ? -19.682 -5.495 -0.511 1.00 82.81 68 VAL A N 1
ATOM 523 C CA . VAL A 1 68 ? -18.681 -4.538 -0.978 1.00 82.81 68 VAL A CA 1
ATOM 524 C C . VAL A 1 68 ? -17.731 -4.291 0.185 1.00 82.81 68 VAL A C 1
ATOM 526 O O . VAL A 1 68 ? -18.177 -3.850 1.238 1.00 82.81 68 VAL A O 1
ATOM 529 N N . VAL A 1 69 ? -16.445 -4.570 -0.015 1.00 86.88 69 VAL A N 1
ATOM 530 C CA . VAL A 1 69 ? -15.387 -4.208 0.936 1.00 86.88 69 VAL A CA 1
ATOM 531 C C . VAL A 1 69 ? -14.936 -2.786 0.621 1.00 86.88 69 VAL A C 1
ATOM 533 O O . VAL A 1 69 ? -14.648 -2.471 -0.538 1.00 86.88 69 VAL A O 1
ATOM 536 N N . ILE A 1 70 ? -14.894 -1.926 1.636 1.00 89.44 70 ILE A N 1
ATOM 537 C CA . ILE A 1 70 ? -14.452 -0.537 1.496 1.00 89.44 70 ILE A CA 1
ATOM 538 C C . ILE A 1 70 ? -13.041 -0.417 2.064 1.00 89.44 70 ILE A C 1
ATOM 540 O O . ILE A 1 70 ? -12.832 -0.572 3.263 1.00 89.44 70 ILE A O 1
ATOM 544 N N . VAL A 1 71 ? -12.084 -0.121 1.182 1.00 95.62 71 VAL A N 1
ATOM 545 C CA . VAL A 1 71 ? -10.663 0.026 1.520 1.00 95.62 71 VAL A CA 1
ATOM 546 C C . VAL A 1 71 ? -10.224 1.456 1.191 1.00 95.62 71 VAL A C 1
ATOM 548 O O . VAL A 1 71 ? -9.847 1.735 0.048 1.00 95.62 71 VAL A O 1
ATOM 551 N N . PRO A 1 72 ? -10.356 2.410 2.129 1.00 96.44 72 PRO A N 1
ATOM 552 C CA . PRO A 1 72 ? -9.926 3.781 1.900 1.00 96.44 72 PRO A CA 1
ATOM 553 C C . PRO A 1 72 ? -8.397 3.879 1.861 1.00 96.44 72 PRO A C 1
ATOM 555 O O . PRO A 1 72 ? -7.688 3.104 2.510 1.00 96.44 72 PRO A O 1
ATOM 558 N N . SER A 1 73 ? -7.892 4.853 1.099 1.00 96.06 73 SER A N 1
ATOM 559 C CA . SER A 1 73 ? -6.458 5.119 1.005 1.00 96.06 73 SER A CA 1
ATOM 560 C C . SER A 1 73 ? -6.028 6.332 1.828 1.00 96.06 73 SER A C 1
ATOM 562 O O . SER A 1 73 ? -6.731 7.346 1.903 1.00 96.06 73 SER A O 1
ATOM 564 N N . VAL A 1 74 ? -4.850 6.223 2.438 1.00 97.12 74 VAL A N 1
ATOM 565 C CA . VAL A 1 74 ? -4.107 7.328 3.043 1.00 97.12 74 VAL A CA 1
ATOM 566 C C . VAL A 1 74 ? -2.838 7.515 2.223 1.00 97.12 74 VAL A C 1
ATOM 568 O O . VAL A 1 74 ? -1.876 6.757 2.352 1.00 97.12 74 VAL A O 1
ATOM 571 N N . ASP A 1 75 ? -2.859 8.522 1.357 1.00 95.69 75 ASP A N 1
ATOM 572 C CA . ASP A 1 75 ? -1.734 8.863 0.494 1.00 95.69 75 ASP A CA 1
ATOM 573 C C . ASP A 1 75 ? -0.816 9.845 1.229 1.00 95.69 75 ASP A C 1
ATOM 575 O O . ASP A 1 75 ? -1.267 10.900 1.680 1.00 95.69 75 ASP A O 1
ATOM 579 N N . VAL A 1 76 ? 0.469 9.514 1.351 1.00 95.50 76 VAL A N 1
ATOM 580 C CA . VAL A 1 76 ? 1.448 10.289 2.121 1.00 95.50 76 VAL A CA 1
ATOM 581 C C . VAL A 1 76 ? 2.570 10.796 1.224 1.00 95.50 76 VAL A C 1
ATOM 583 O O . VAL A 1 76 ? 3.129 10.058 0.413 1.00 95.50 76 VAL A O 1
ATOM 586 N N . ARG A 1 77 ? 2.900 12.079 1.391 1.00 92.88 77 ARG A N 1
ATOM 587 C CA . ARG A 1 77 ? 4.042 12.759 0.773 1.00 92.88 77 ARG A CA 1
ATOM 588 C C . ARG A 1 77 ? 4.684 13.688 1.794 1.00 92.88 77 ARG A C 1
ATOM 590 O O . ARG A 1 77 ? 3.990 14.503 2.396 1.00 92.88 77 ARG A O 1
ATOM 597 N N . GLY A 1 78 ? 5.994 13.580 1.983 1.00 92.31 78 GLY A N 1
ATOM 598 C CA . GLY A 1 78 ? 6.745 14.376 2.952 1.00 92.31 78 GLY A CA 1
ATOM 599 C C . GLY A 1 78 ? 6.184 14.281 4.374 1.00 92.31 78 GLY A C 1
ATOM 600 O O . GLY A 1 78 ? 6.108 15.293 5.063 1.00 92.31 78 GLY A O 1
ATOM 601 N N . GLY A 1 79 ? 5.716 13.099 4.787 1.00 94.06 79 GLY A N 1
ATOM 602 C CA . GLY A 1 79 ? 5.092 12.868 6.094 1.00 94.06 79 GLY A CA 1
ATOM 603 C C . GLY A 1 79 ? 3.686 13.456 6.270 1.00 94.06 79 GLY A C 1
ATOM 604 O O . GLY A 1 79 ? 3.128 13.376 7.362 1.00 94.06 79 GLY A O 1
ATOM 605 N N . GLN A 1 80 ? 3.093 14.038 5.226 1.00 95.12 80 GLN A N 1
ATOM 606 C CA . GLN A 1 80 ? 1.779 14.679 5.279 1.00 95.12 80 GLN A CA 1
ATOM 607 C C . GLN A 1 80 ? 0.792 14.009 4.327 1.00 95.12 80 GLN A C 1
ATOM 609 O O . GLN A 1 80 ? 1.181 13.414 3.320 1.00 95.12 80 GLN A O 1
ATOM 614 N N . VAL A 1 81 ? -0.502 14.135 4.627 1.00 96.25 81 VAL A N 1
ATOM 615 C CA . VAL A 1 81 ? -1.551 13.633 3.739 1.00 96.25 81 VAL A CA 1
ATOM 616 C C . VAL A 1 81 ? -1.550 14.423 2.430 1.00 96.25 81 VAL A C 1
ATOM 618 O O . VAL A 1 81 ? -1.637 15.658 2.399 1.00 96.25 81 VAL A O 1
ATOM 621 N N . ALA A 1 82 ? -1.484 13.683 1.331 1.00 93.06 82 ALA A N 1
ATOM 622 C CA . ALA A 1 82 ? -1.574 14.207 -0.013 1.00 93.06 82 ALA A CA 1
ATOM 623 C C . ALA A 1 82 ? -2.993 14.046 -0.568 1.00 93.06 82 ALA A C 1
ATOM 625 O O . ALA A 1 82 ? -3.613 12.990 -0.473 1.00 93.06 82 ALA A O 1
ATOM 626 N N . TYR A 1 83 ? -3.493 15.087 -1.228 1.00 85.50 83 TYR A N 1
ATOM 627 C CA . TYR A 1 83 ? -4.718 15.040 -2.013 1.00 85.50 83 TYR A CA 1
ATOM 628 C C . TYR A 1 83 ? -4.381 15.302 -3.478 1.00 85.50 83 TYR A C 1
ATOM 630 O O . TYR A 1 83 ? -3.727 16.290 -3.814 1.00 85.50 83 TYR A O 1
ATOM 638 N N . ARG A 1 84 ? -4.812 14.403 -4.372 1.00 81.12 84 ARG A N 1
ATOM 639 C CA . ARG A 1 84 ? -4.468 14.451 -5.811 1.00 81.12 84 ARG A CA 1
ATOM 640 C C . ARG A 1 84 ? -2.952 14.522 -6.064 1.00 81.12 84 ARG A C 1
ATOM 642 O O . ARG A 1 84 ? -2.512 15.151 -7.022 1.00 81.12 84 ARG A O 1
ATOM 649 N N . GLY A 1 85 ? -2.164 13.887 -5.198 1.00 72.56 85 GLY A N 1
ATOM 650 C CA . GLY A 1 85 ? -0.706 13.840 -5.298 1.00 72.56 85 GLY A CA 1
ATOM 651 C C . GLY A 1 85 ? 0.030 15.075 -4.769 1.00 72.56 85 GLY A C 1
ATOM 652 O O . GLY A 1 85 ? 1.255 15.084 -4.778 1.00 72.56 85 GLY A O 1
ATOM 653 N N . ALA A 1 86 ? -0.656 16.109 -4.282 1.00 74.81 86 ALA A N 1
ATOM 654 C CA . ALA A 1 86 ? -0.013 17.250 -3.632 1.00 74.81 86 ALA A CA 1
ATOM 655 C C . ALA A 1 86 ? -0.319 17.252 -2.135 1.00 74.81 86 ALA A C 1
ATOM 657 O O . ALA A 1 86 ? -1.430 16.913 -1.732 1.00 74.81 86 ALA A O 1
ATOM 658 N N . VAL A 1 87 ? 0.648 17.670 -1.318 1.00 80.31 87 VAL A N 1
ATOM 659 C CA . VAL A 1 87 ? 0.386 17.977 0.092 1.00 80.31 87 VAL A CA 1
ATOM 660 C C . VAL A 1 87 ? -0.679 19.067 0.141 1.00 80.31 87 VAL A C 1
ATOM 662 O O . VAL A 1 87 ? -0.542 20.103 -0.512 1.00 80.31 87 VAL A O 1
ATOM 665 N N . GLY A 1 88 ? -1.760 18.823 0.871 1.00 73.31 88 GLY A N 1
ATOM 666 C CA . GLY A 1 88 ? -2.877 19.766 0.877 1.00 73.31 88 GLY A CA 1
ATOM 667 C C . GLY A 1 88 ? -3.946 19.514 1.925 1.00 73.31 88 GLY A C 1
ATOM 668 O O . GLY A 1 88 ? -4.919 20.264 1.964 1.00 73.31 88 GLY A O 1
ATOM 669 N N . ALA A 1 89 ? -3.790 18.488 2.761 1.00 76.62 89 ALA A N 1
ATOM 670 C CA . ALA A 1 89 ? -4.691 18.241 3.871 1.00 76.62 89 ALA A CA 1
ATOM 671 C C . ALA A 1 89 ? -3.972 18.544 5.189 1.00 76.62 89 ALA A C 1
ATOM 673 O O . ALA A 1 89 ? -2.910 17.992 5.467 1.00 76.62 89 ALA A O 1
ATOM 674 N N . ASP A 1 90 ? -4.569 19.423 5.991 1.00 86.06 90 ASP A N 1
ATOM 675 C CA . ASP A 1 90 ? -4.105 19.754 7.340 1.00 86.06 90 ASP A CA 1
ATOM 676 C C . ASP A 1 90 ? -4.633 18.713 8.340 1.00 86.06 90 ASP A C 1
ATOM 678 O O . ASP A 1 90 ? -5.487 18.979 9.183 1.00 86.06 90 ASP A O 1
ATOM 682 N N . VAL A 1 91 ? -4.220 17.461 8.136 1.00 92.44 91 VAL A N 1
ATOM 683 C CA . VAL A 1 91 ? -4.550 16.317 8.990 1.00 92.44 91 VAL A CA 1
ATOM 684 C C . VAL A 1 91 ? -3.356 15.372 9.018 1.00 92.44 91 VAL A C 1
ATOM 686 O O . VAL A 1 91 ? -2.737 15.111 7.981 1.00 92.44 91 VAL A O 1
ATOM 689 N N . ALA A 1 92 ? -3.015 14.858 10.199 1.00 95.56 92 ALA A N 1
ATOM 690 C CA . ALA A 1 92 ? -1.961 13.863 10.307 1.00 95.56 92 ALA A CA 1
ATOM 691 C C . ALA A 1 92 ? -2.406 12.549 9.630 1.00 95.56 92 ALA A C 1
ATOM 693 O O . ALA A 1 92 ? -3.568 12.154 9.770 1.00 95.56 92 ALA A O 1
ATOM 694 N N . PRO A 1 93 ? -1.509 11.828 8.931 1.00 97.50 93 PRO A N 1
ATOM 695 C CA . PRO A 1 93 ? -1.848 10.540 8.323 1.00 97.50 93 PRO A CA 1
ATOM 696 C C . PRO A 1 93 ? -2.442 9.523 9.310 1.00 97.50 93 PRO A C 1
ATOM 698 O O . PRO A 1 93 ? -3.383 8.810 8.964 1.00 97.50 93 PRO A O 1
ATOM 701 N N . SER A 1 94 ? -1.952 9.501 10.554 1.00 97.75 94 SER A N 1
ATOM 702 C CA . SER A 1 94 ? -2.476 8.660 11.639 1.00 97.75 94 SER A CA 1
ATOM 703 C C . SER A 1 94 ? -3.916 8.999 12.021 1.00 97.75 94 SER A C 1
ATOM 705 O O . SER A 1 94 ? -4.722 8.099 12.263 1.00 97.75 94 SER A O 1
ATOM 707 N N . ASP A 1 95 ? -4.256 10.287 12.050 1.00 97.50 95 ASP A N 1
ATOM 708 C CA . ASP A 1 95 ? -5.589 10.756 12.431 1.00 97.50 95 ASP A CA 1
ATOM 709 C C . ASP A 1 95 ? -6.597 10.421 11.334 1.00 97.50 95 ASP A C 1
ATOM 711 O O . ASP A 1 95 ? -7.706 9.965 11.616 1.00 97.50 95 ASP A O 1
ATOM 715 N N . LEU A 1 96 ? -6.192 10.576 10.068 1.00 97.56 96 LEU A N 1
ATOM 716 C CA . LEU A 1 96 ? -7.014 10.186 8.928 1.00 97.56 96 LEU A CA 1
ATOM 717 C C . LEU A 1 96 ? -7.236 8.668 8.883 1.00 97.56 96 LEU A C 1
ATOM 719 O O . LEU A 1 96 ? -8.370 8.228 8.699 1.00 97.56 96 LEU A O 1
ATOM 723 N N . ALA A 1 97 ? -6.185 7.873 9.106 1.00 98.06 97 ALA A N 1
ATOM 724 C CA . ALA A 1 97 ? -6.297 6.420 9.208 1.00 98.06 97 ALA A CA 1
ATOM 725 C C . ALA A 1 97 ? -7.263 6.007 10.332 1.00 98.06 97 ALA A C 1
ATOM 727 O O . ALA A 1 97 ? -8.196 5.240 10.099 1.00 98.06 97 ALA A O 1
ATOM 728 N N . SER A 1 98 ? -7.098 6.582 11.527 1.00 97.69 98 SER A N 1
ATOM 729 C CA . SER A 1 98 ? -7.961 6.316 12.687 1.00 97.69 98 SER A CA 1
ATOM 730 C C . SER A 1 98 ? -9.416 6.683 12.411 1.00 97.69 98 SER A C 1
ATOM 732 O O . SER A 1 98 ? -10.332 5.940 12.766 1.00 97.69 98 SER A O 1
ATOM 734 N N . ARG A 1 99 ? -9.640 7.810 11.727 1.00 97.62 99 ARG A N 1
ATOM 735 C CA . ARG A 1 99 ? -10.972 8.232 11.308 1.00 97.62 99 ARG A CA 1
ATOM 736 C C . ARG A 1 99 ? -11.612 7.197 10.384 1.00 97.62 99 ARG A C 1
ATOM 738 O O . ARG A 1 99 ? -12.735 6.783 10.656 1.00 97.62 99 ARG A O 1
ATOM 745 N N . TYR A 1 100 ? -10.908 6.744 9.348 1.00 97.69 100 TYR A N 1
ATOM 746 C CA . TYR A 1 100 ? -11.428 5.732 8.424 1.00 97.69 100 TYR A CA 1
ATOM 747 C C . TYR A 1 100 ? -11.792 4.427 9.129 1.00 97.69 100 TYR A C 1
ATOM 749 O O . TYR A 1 100 ? -12.859 3.872 8.876 1.00 97.69 100 TYR A O 1
ATOM 757 N N . VAL A 1 101 ? -10.954 3.973 10.063 1.00 96.62 101 VAL A N 1
ATOM 758 C CA . VAL A 1 101 ? -11.265 2.800 10.889 1.00 96.62 101 VAL A CA 1
ATOM 759 C C . VAL A 1 101 ? -12.521 3.038 11.727 1.00 96.62 101 VAL A C 1
ATOM 761 O O . VAL A 1 101 ? -13.412 2.192 11.740 1.00 96.62 101 VAL A O 1
ATOM 764 N N . SER A 1 102 ? -12.663 4.206 12.363 1.00 96.88 102 SER A N 1
ATOM 765 C CA . SER A 1 102 ? -13.866 4.527 13.146 1.00 96.88 102 SER A CA 1
ATOM 766 C C . SER A 1 102 ? -15.146 4.630 12.302 1.00 96.88 102 SER A C 1
ATOM 768 O O . SER A 1 102 ? -16.241 4.410 12.815 1.00 96.88 102 SER A O 1
ATOM 770 N N . GLU A 1 103 ? -15.013 4.946 11.010 1.00 96.69 103 GLU A N 1
ATOM 771 C CA . GLU A 1 103 ? -16.111 5.026 10.040 1.00 96.69 103 GLU A CA 1
ATOM 772 C C . GLU A 1 103 ? -16.450 3.654 9.414 1.00 96.69 103 GLU A C 1
ATOM 774 O O . GLU A 1 103 ? -17.393 3.557 8.627 1.00 96.69 103 GLU A O 1
ATOM 779 N N . GLY A 1 104 ? -15.739 2.588 9.806 1.00 94.50 104 GLY A N 1
ATOM 780 C CA . GLY A 1 104 ? -16.044 1.202 9.444 1.00 94.50 104 GLY A CA 1
ATOM 781 C C . GLY A 1 104 ? -15.199 0.625 8.308 1.00 94.50 104 GLY A C 1
ATOM 782 O O . GLY A 1 104 ? -15.668 -0.276 7.619 1.00 94.50 104 GLY A O 1
ATOM 783 N N . ALA A 1 105 ? -13.987 1.138 8.078 1.00 95.06 105 ALA A N 1
ATOM 784 C CA . ALA A 1 105 ? -13.060 0.529 7.124 1.00 95.06 105 ALA A CA 1
ATOM 785 C C . ALA A 1 105 ? -12.648 -0.887 7.567 1.00 95.06 105 ALA A C 1
ATOM 787 O O . ALA A 1 105 ? -12.216 -1.079 8.702 1.00 95.06 105 ALA A O 1
ATOM 788 N N . ASP A 1 106 ? -12.732 -1.857 6.653 1.00 93.38 106 ASP A N 1
ATOM 789 C CA . ASP A 1 106 ? -12.308 -3.245 6.902 1.00 93.38 106 ASP A CA 1
ATOM 790 C C . ASP A 1 106 ? -10.786 -3.431 6.748 1.00 93.38 106 ASP A C 1
ATOM 792 O O . ASP A 1 106 ? -10.200 -4.350 7.316 1.00 93.38 106 ASP A O 1
ATOM 796 N N . GLU A 1 107 ? -10.149 -2.574 5.946 1.00 96.44 107 GLU A N 1
ATOM 797 C CA . GLU A 1 107 ? -8.724 -2.582 5.604 1.00 96.44 107 GLU A CA 1
ATOM 798 C C . GLU A 1 107 ? -8.306 -1.159 5.188 1.00 96.44 107 GLU A C 1
ATOM 800 O O . GLU A 1 107 ? -9.144 -0.380 4.733 1.00 96.44 107 GLU A O 1
ATOM 805 N N . LEU A 1 108 ? -7.018 -0.816 5.299 1.00 98.12 108 LEU A N 1
ATOM 806 C CA . LEU A 1 108 ? -6.463 0.441 4.784 1.00 98.12 108 LEU A CA 1
ATOM 807 C C . LEU A 1 108 ? -5.427 0.216 3.677 1.00 98.12 108 LEU A C 1
ATOM 809 O O . LEU A 1 108 ? -4.544 -0.639 3.778 1.00 98.12 108 LEU A O 1
ATOM 813 N N . HIS A 1 109 ? -5.466 1.078 2.661 1.00 97.44 109 HIS A N 1
ATOM 814 C CA . HIS A 1 109 ? -4.372 1.243 1.705 1.00 97.44 109 HIS A CA 1
ATOM 815 C C . HIS A 1 109 ? -3.487 2.420 2.124 1.00 97.44 109 HIS A C 1
ATOM 817 O O . HIS A 1 109 ? -3.910 3.572 2.103 1.00 97.44 109 HIS A O 1
ATOM 823 N N . LEU A 1 110 ? -2.243 2.145 2.494 1.00 97.62 110 LEU A N 1
ATOM 824 C CA . LEU A 1 110 ? -1.273 3.157 2.903 1.00 97.62 110 LEU A CA 1
ATOM 825 C C . LEU A 1 110 ? -0.284 3.379 1.756 1.00 97.62 110 LEU A C 1
ATOM 827 O O . LEU A 1 110 ? 0.428 2.452 1.374 1.00 97.62 110 LEU A O 1
ATOM 831 N N . VAL A 1 111 ? -0.259 4.582 1.177 1.00 95.56 111 VAL A N 1
ATOM 832 C CA . VAL A 1 111 ? 0.487 4.857 -0.063 1.00 95.56 111 VAL A CA 1
ATOM 833 C C . VAL A 1 111 ? 1.639 5.822 0.203 1.00 95.56 111 VAL A C 1
ATOM 835 O O . VAL A 1 111 ? 1.410 6.977 0.555 1.00 95.56 111 VAL A O 1
ATOM 838 N N . ASP A 1 112 ? 2.876 5.379 -0.023 1.00 94.62 112 ASP A N 1
ATOM 839 C CA . ASP A 1 112 ? 4.062 6.240 -0.025 1.00 94.62 112 ASP A CA 1
ATOM 840 C C . ASP A 1 112 ? 4.274 6.843 -1.425 1.00 94.62 112 ASP A C 1
ATOM 842 O O . ASP A 1 112 ? 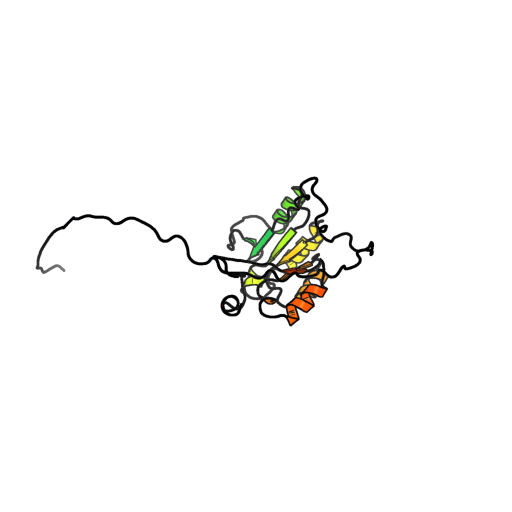4.807 6.202 -2.338 1.00 94.62 112 ASP A O 1
ATOM 846 N N . LEU A 1 113 ? 3.850 8.095 -1.615 1.00 92.19 113 LEU A N 1
ATOM 847 C CA . LEU A 1 113 ? 4.000 8.786 -2.897 1.00 92.19 113 LEU A CA 1
ATOM 848 C C . LEU A 1 113 ? 5.447 9.201 -3.187 1.00 92.19 113 LEU A C 1
ATOM 850 O O . LEU A 1 113 ? 5.785 9.401 -4.355 1.00 92.19 113 LEU A O 1
ATOM 854 N N . ASP A 1 114 ? 6.290 9.355 -2.163 1.00 89.81 114 ASP A N 1
ATOM 855 C CA . ASP A 1 114 ? 7.719 9.623 -2.354 1.00 89.81 114 ASP A CA 1
ATOM 856 C C . ASP A 1 114 ? 8.436 8.340 -2.783 1.00 89.81 114 ASP A C 1
ATOM 858 O O . ASP A 1 114 ? 9.204 8.351 -3.748 1.00 89.81 114 ASP A O 1
ATOM 862 N N . GLY A 1 115 ? 8.093 7.215 -2.150 1.00 88.38 115 GLY A N 1
ATOM 863 C CA . GLY A 1 115 ? 8.544 5.884 -2.547 1.00 88.38 115 GLY A CA 1
ATOM 864 C C . GLY A 1 115 ? 8.126 5.525 -3.970 1.00 88.38 115 GLY A C 1
ATOM 865 O O . GLY A 1 115 ? 8.929 4.981 -4.729 1.00 88.38 115 GLY A O 1
ATOM 866 N N . ALA A 1 116 ? 6.903 5.879 -4.375 1.0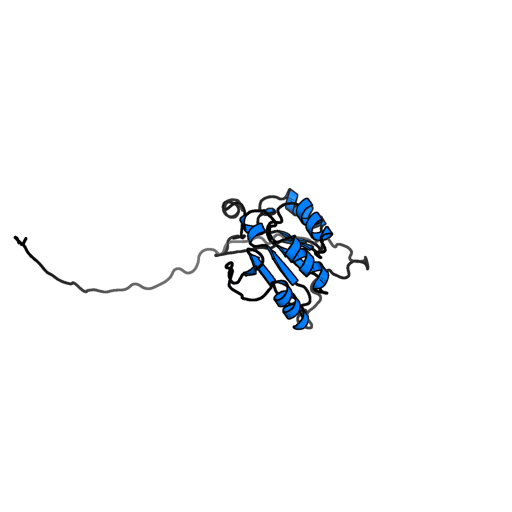0 87.56 116 ALA A N 1
ATOM 867 C CA . ALA A 1 116 ? 6.426 5.672 -5.742 1.00 87.56 116 ALA A CA 1
ATOM 868 C C . ALA A 1 116 ? 7.232 6.458 -6.794 1.00 87.56 116 ALA A C 1
ATOM 870 O O . ALA A 1 116 ? 7.487 5.937 -7.878 1.00 87.56 116 ALA A O 1
ATOM 871 N N . GLU A 1 117 ? 7.645 7.694 -6.495 1.00 84.38 117 GLU A N 1
ATOM 872 C CA . GLU A 1 117 ? 8.374 8.542 -7.449 1.00 84.38 117 GLU A CA 1
ATOM 873 C C . GLU A 1 117 ? 9.889 8.319 -7.442 1.00 84.38 117 GLU A C 1
ATOM 875 O O . GLU A 1 117 ? 10.517 8.355 -8.500 1.00 84.38 117 GLU A O 1
ATOM 880 N N . ARG A 1 118 ? 10.488 8.120 -6.264 1.00 79.56 118 ARG A N 1
ATOM 881 C CA . ARG A 1 118 ? 11.950 8.122 -6.074 1.00 79.56 118 ARG A CA 1
ATOM 882 C C . ARG A 1 118 ? 12.526 6.746 -5.762 1.00 79.56 118 ARG A C 1
ATOM 884 O O . ARG A 1 118 ? 13.732 6.563 -5.868 1.00 79.56 118 ARG A O 1
ATOM 891 N N . GLY A 1 119 ? 11.684 5.782 -5.389 1.00 71.31 119 GLY A N 1
ATOM 892 C CA . GLY A 1 119 ? 12.109 4.446 -4.965 1.00 71.31 119 GLY A CA 1
ATOM 893 C C . GLY A 1 119 ? 12.621 4.362 -3.521 1.00 71.31 119 GLY A C 1
ATOM 894 O O . GLY A 1 119 ? 12.904 3.246 -3.067 1.00 71.31 119 GLY A O 1
ATOM 895 N N . ASP A 1 120 ? 12.688 5.499 -2.820 1.00 69.19 120 ASP A N 1
ATOM 896 C CA . ASP A 1 120 ? 13.098 5.627 -1.420 1.00 69.19 120 ASP A CA 1
ATOM 897 C C . ASP A 1 120 ? 11.877 5.716 -0.505 1.00 69.19 120 ASP A C 1
ATOM 899 O O . ASP A 1 120 ? 11.016 6.578 -0.675 1.00 69.19 120 ASP A O 1
ATOM 903 N N . TYR A 1 121 ? 11.828 4.844 0.499 1.00 70.56 121 TYR A N 1
ATOM 904 C CA . TYR A 1 121 ? 10.743 4.765 1.474 1.00 70.56 121 TYR A CA 1
ATOM 905 C C . TYR A 1 121 ? 10.846 5.831 2.564 1.00 70.56 121 TYR A C 1
ATOM 907 O O . TYR A 1 121 ? 10.971 5.520 3.750 1.00 70.56 121 TYR A O 1
ATOM 915 N N . ALA A 1 122 ? 10.815 7.101 2.172 1.00 79.88 122 ALA A N 1
ATOM 916 C CA . ALA A 1 122 ? 10.939 8.214 3.108 1.00 79.88 122 ALA A CA 1
ATOM 917 C C . ALA A 1 122 ? 9.859 8.193 4.205 1.00 79.88 122 ALA A C 1
ATOM 919 O O . ALA A 1 122 ? 10.081 8.730 5.288 1.00 79.88 122 ALA A O 1
ATOM 920 N N . ASN A 1 123 ? 8.712 7.554 3.942 1.00 90.75 123 ASN A N 1
ATOM 921 C CA . ASN A 1 123 ? 7.584 7.499 4.863 1.00 90.75 123 ASN A CA 1
ATOM 922 C C . ASN A 1 123 ? 7.344 6.092 5.449 1.00 90.75 123 ASN A C 1
ATOM 924 O O . ASN A 1 123 ? 6.327 5.896 6.113 1.00 90.75 123 ASN A O 1
ATOM 928 N N . ALA A 1 124 ? 8.234 5.109 5.231 1.00 88.31 124 ALA A N 1
ATOM 929 C CA . ALA A 1 124 ? 7.986 3.724 5.662 1.00 88.31 124 ALA A CA 1
ATOM 930 C C . ALA A 1 124 ? 7.753 3.591 7.167 1.00 88.31 124 ALA A C 1
ATOM 932 O O . ALA A 1 124 ? 6.797 2.928 7.556 1.00 88.31 124 ALA A O 1
ATOM 933 N N . ASP A 1 125 ? 8.578 4.226 8.001 1.00 94.56 125 ASP A N 1
ATOM 934 C CA . ASP A 1 125 ? 8.445 4.115 9.458 1.00 94.56 125 ASP A CA 1
ATOM 935 C C . ASP A 1 125 ? 7.108 4.689 9.940 1.00 94.56 125 ASP A C 1
ATOM 937 O O . ASP A 1 125 ? 6.380 4.027 10.679 1.00 94.56 125 ASP A O 1
ATOM 941 N N . LEU A 1 126 ? 6.736 5.867 9.424 1.00 96.69 126 LEU A N 1
ATOM 942 C CA . LEU A 1 126 ? 5.448 6.509 9.692 1.00 96.69 126 LEU A CA 1
ATOM 943 C C . LEU A 1 126 ? 4.272 5.607 9.292 1.00 96.69 126 LEU A C 1
ATOM 945 O O . LEU A 1 126 ? 3.333 5.420 10.063 1.00 96.69 126 LEU A O 1
ATOM 949 N N . LEU A 1 127 ? 4.306 5.042 8.085 1.00 97.75 127 LEU A N 1
ATOM 950 C CA . LEU A 1 127 ? 3.237 4.168 7.606 1.00 97.75 127 LEU A CA 1
ATOM 951 C C . LEU A 1 127 ? 3.204 2.835 8.367 1.00 97.75 127 LEU A C 1
ATOM 953 O O . LEU A 1 127 ? 2.124 2.294 8.596 1.00 97.75 127 LEU A O 1
ATOM 957 N N . ALA A 1 128 ? 4.357 2.317 8.790 1.00 97.56 128 ALA A N 1
ATOM 958 C CA . ALA A 1 128 ? 4.447 1.100 9.585 1.00 97.56 128 ALA A CA 1
ATOM 959 C C . ALA A 1 128 ? 3.907 1.313 11.010 1.00 97.56 128 ALA A C 1
ATOM 961 O O . ALA A 1 128 ? 3.232 0.433 11.543 1.00 97.56 128 ALA A O 1
ATOM 962 N N . ASP A 1 129 ? 4.137 2.484 11.614 1.00 98.31 129 ASP A N 1
ATOM 963 C CA . ASP A 1 129 ? 3.512 2.872 12.886 1.00 98.31 129 ASP A CA 1
ATOM 964 C C . ASP A 1 129 ? 1.982 2.878 12.777 1.00 98.31 129 ASP A C 1
ATOM 966 O O . ASP A 1 129 ? 1.292 2.316 13.633 1.00 98.31 129 ASP A O 1
ATOM 970 N N . ILE A 1 130 ? 1.445 3.438 11.689 1.00 98.38 130 ILE A N 1
ATOM 971 C CA . ILE A 1 130 ? 0.002 3.410 11.410 1.00 98.38 130 ILE A CA 1
ATOM 972 C C . ILE A 1 130 ? -0.472 1.965 11.226 1.00 98.38 130 ILE A C 1
ATOM 974 O O . ILE A 1 130 ? -1.450 1.564 11.849 1.00 98.38 130 ILE A O 1
ATOM 978 N N . ALA A 1 131 ? 0.232 1.153 10.433 1.00 98.25 131 ALA A N 1
ATOM 979 C CA . ALA A 1 131 ? -0.128 -0.247 10.203 1.00 98.25 131 ALA A CA 1
ATOM 980 C C . ALA A 1 131 ? -0.209 -1.064 11.504 1.00 98.25 131 ALA A C 1
ATOM 982 O O . ALA A 1 131 ? -1.135 -1.853 11.678 1.00 98.25 131 ALA A O 1
ATOM 983 N N . ARG A 1 132 ? 0.711 -0.837 12.448 1.00 98.19 132 ARG A N 1
ATOM 984 C CA . ARG A 1 132 ? 0.718 -1.517 13.753 1.00 98.19 132 ARG A CA 1
ATOM 985 C C . ARG A 1 132 ? -0.406 -1.072 14.688 1.00 98.19 132 ARG A C 1
ATOM 987 O O . ARG A 1 132 ? -0.791 -1.838 15.568 1.00 98.19 132 ARG A O 1
ATOM 994 N N . THR A 1 133 ? -0.902 0.155 14.536 1.00 97.62 133 THR A N 1
ATOM 995 C CA . THR A 1 133 ? -1.841 0.779 15.486 1.00 97.62 133 THR A CA 1
ATOM 996 C C . THR A 1 133 ? -3.272 0.903 14.962 1.00 97.62 133 THR A C 1
ATOM 998 O O . THR A 1 133 ? -4.185 1.059 15.767 1.00 97.62 133 THR A O 1
ATOM 1001 N N . ALA A 1 134 ? -3.497 0.774 13.649 1.00 96.19 134 ALA A N 1
ATOM 1002 C CA . ALA A 1 134 ? -4.801 0.976 13.013 1.00 96.19 134 ALA A CA 1
ATOM 1003 C C . ALA A 1 134 ? -5.890 -0.011 13.468 1.00 96.19 134 ALA A C 1
ATOM 1005 O O . ALA A 1 134 ? -7.071 0.299 13.366 1.00 96.19 134 ALA A O 1
ATOM 1006 N N . GLY A 1 135 ? -5.524 -1.202 13.952 1.00 94.88 135 GLY A N 1
ATOM 1007 C CA . GLY A 1 135 ? -6.489 -2.217 14.399 1.00 94.88 135 GLY A CA 1
ATOM 1008 C C . GLY A 1 135 ? -7.221 -2.954 13.268 1.00 94.88 135 GLY A C 1
ATOM 1009 O O . GLY A 1 135 ? -8.047 -3.821 13.548 1.00 94.88 135 GLY A O 1
ATOM 1010 N N . VAL A 1 136 ? -6.886 -2.657 12.010 1.00 96.50 136 VAL A N 1
ATOM 1011 C CA . VAL A 1 136 ? -7.342 -3.352 10.797 1.00 96.50 136 VAL A CA 1
ATOM 1012 C C . VAL A 1 136 ? -6.133 -3.694 9.919 1.00 96.50 136 VAL A C 1
ATOM 1014 O O . VAL A 1 136 ? -5.076 -3.077 10.087 1.00 96.50 136 VAL A O 1
ATOM 1017 N N . PRO A 1 137 ? -6.235 -4.661 8.990 1.00 97.88 137 PRO A N 1
ATOM 1018 C CA . PRO A 1 137 ? -5.178 -4.918 8.021 1.00 97.88 137 PRO A CA 1
ATOM 1019 C C . PRO A 1 137 ? -4.800 -3.645 7.251 1.00 97.88 137 PRO A C 1
ATOM 1021 O O . PRO A 1 137 ? -5.662 -2.873 6.836 1.00 97.88 137 PRO A O 1
ATOM 1024 N N . CYS A 1 138 ? -3.502 -3.437 7.042 1.00 98.25 138 CYS A N 1
ATOM 1025 C CA . CYS A 1 138 ? -2.977 -2.314 6.268 1.00 98.25 138 CYS A CA 1
ATOM 1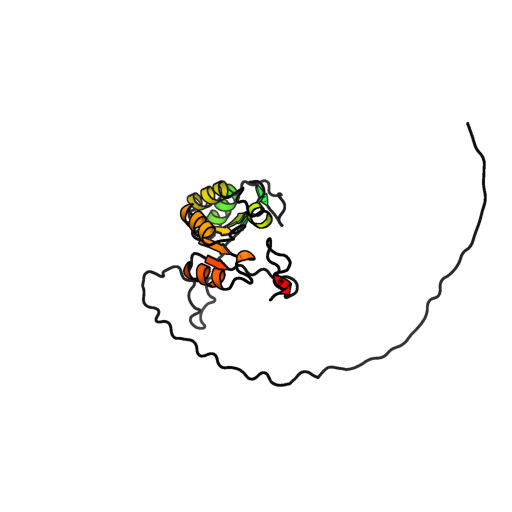026 C C . CYS A 1 138 ? -2.046 -2.836 5.180 1.00 98.25 138 CYS A C 1
ATOM 1028 O O . CYS A 1 138 ? -1.161 -3.649 5.465 1.00 98.25 138 CYS A O 1
ATOM 1030 N N . ARG A 1 139 ? -2.205 -2.353 3.947 1.00 97.88 139 ARG A N 1
ATOM 1031 C CA . ARG A 1 139 ? -1.314 -2.693 2.831 1.00 97.88 139 ARG A CA 1
ATOM 1032 C C . ARG A 1 139 ? -0.492 -1.505 2.383 1.00 97.88 139 ARG A C 1
ATOM 1034 O O . ARG A 1 139 ? -1.035 -0.418 2.207 1.00 97.88 139 ARG A O 1
ATOM 1041 N N . LEU A 1 140 ? 0.799 -1.739 2.163 1.00 97.38 140 LEU A N 1
ATOM 1042 C CA . LEU A 1 140 ? 1.717 -0.714 1.677 1.00 97.38 140 LEU A CA 1
ATOM 1043 C C . LEU A 1 140 ? 1.713 -0.656 0.148 1.00 97.38 140 LEU A C 1
ATOM 1045 O O . LEU A 1 140 ? 1.928 -1.669 -0.518 1.00 97.38 140 LEU A O 1
ATOM 1049 N N . ALA A 1 141 ? 1.552 0.539 -0.403 1.00 94.38 141 ALA A N 1
ATOM 1050 C CA . ALA A 1 141 ? 1.772 0.844 -1.809 1.00 94.38 141 ALA A CA 1
ATOM 1051 C C . ALA A 1 141 ? 2.846 1.930 -1.964 1.00 94.38 141 ALA A C 1
ATOM 1053 O O . ALA A 1 141 ? 3.081 2.721 -1.054 1.00 94.38 141 ALA A O 1
ATOM 1054 N N . GLY A 1 142 ? 3.463 1.988 -3.145 1.00 91.19 142 GLY A N 1
ATOM 1055 C CA . GLY A 1 142 ? 4.506 2.963 -3.475 1.00 91.19 142 GLY A CA 1
ATOM 1056 C C . GLY A 1 142 ? 5.919 2.434 -3.222 1.00 91.19 142 GLY A C 1
ATOM 1057 O O . GLY A 1 142 ? 6.271 2.032 -2.122 1.00 91.19 142 GLY A O 1
ATOM 1058 N N . GLY A 1 143 ? 6.742 2.384 -4.271 1.00 88.25 143 GLY A N 1
ATOM 1059 C CA . GLY A 1 143 ? 8.166 2.027 -4.172 1.00 88.25 143 GLY A CA 1
ATOM 1060 C C . GLY A 1 143 ? 8.497 0.536 -4.016 1.00 88.25 143 GLY A C 1
ATOM 1061 O O . GLY A 1 143 ? 9.682 0.189 -3.973 1.00 88.25 143 GLY A O 1
ATOM 1062 N N . ILE A 1 144 ? 7.493 -0.354 -3.972 1.00 92.88 144 ILE A N 1
ATOM 1063 C CA . ILE A 1 144 ? 7.672 -1.817 -3.906 1.00 92.88 144 ILE A CA 1
ATOM 1064 C C . ILE A 1 144 ? 8.171 -2.362 -5.253 1.00 92.88 144 ILE A C 1
ATOM 1066 O O . ILE A 1 144 ? 7.396 -2.716 -6.140 1.00 92.88 144 ILE A O 1
ATOM 1070 N N . SER A 1 145 ? 9.495 -2.423 -5.407 1.00 91.50 145 SER A N 1
ATOM 1071 C CA . SER A 1 145 ? 10.153 -2.850 -6.649 1.00 91.50 145 SER A CA 1
ATOM 1072 C C . SER A 1 145 ? 10.763 -4.252 -6.611 1.00 91.50 145 SER A C 1
ATOM 1074 O O . SER A 1 145 ? 11.291 -4.720 -7.617 1.00 91.50 145 SER A O 1
ATOM 1076 N N . SER A 1 146 ? 10.722 -4.941 -5.468 1.00 93.25 146 SER A N 1
ATOM 1077 C CA . SER A 1 146 ? 11.321 -6.268 -5.314 1.00 93.25 146 SER A CA 1
ATOM 1078 C C . SER A 1 146 ? 10.598 -7.108 -4.266 1.00 93.25 146 SER A C 1
ATOM 1080 O O . SER A 1 146 ? 9.843 -6.593 -3.442 1.00 93.25 146 SER A O 1
ATOM 1082 N N . LEU A 1 147 ? 10.857 -8.419 -4.284 1.00 95.44 147 LEU A N 1
ATOM 1083 C CA . LEU A 1 147 ? 10.326 -9.338 -3.278 1.00 95.44 147 LEU A CA 1
ATOM 1084 C C . LEU A 1 147 ? 10.882 -9.041 -1.878 1.00 95.44 147 LEU A C 1
ATOM 1086 O O . LEU A 1 147 ? 10.123 -9.067 -0.921 1.00 95.44 147 LEU A O 1
ATOM 1090 N N . ALA A 1 148 ? 12.166 -8.687 -1.780 1.00 95.00 148 ALA A N 1
ATOM 1091 C CA . ALA A 1 148 ? 12.796 -8.329 -0.509 1.00 95.00 148 ALA A CA 1
ATOM 1092 C C . ALA A 1 148 ? 12.093 -7.127 0.139 1.00 95.00 148 ALA A C 1
ATOM 1094 O O . ALA A 1 148 ? 11.685 -7.198 1.288 1.00 95.00 148 ALA A O 1
ATOM 1095 N N . LYS A 1 149 ? 11.819 -6.074 -0.642 1.00 94.19 149 LYS A N 1
ATOM 1096 C CA . LYS A 1 149 ? 11.073 -4.902 -0.164 1.00 94.19 149 LYS A CA 1
ATOM 1097 C C . LYS A 1 149 ? 9.662 -5.253 0.327 1.00 94.19 149 LYS A C 1
ATOM 1099 O O . LYS A 1 149 ? 9.171 -4.661 1.283 1.00 94.19 149 LYS A O 1
ATOM 1104 N N . ALA A 1 150 ? 9.001 -6.207 -0.328 1.00 95.75 150 ALA A N 1
ATOM 1105 C CA . ALA A 1 150 ? 7.700 -6.696 0.116 1.00 95.75 150 ALA A CA 1
ATOM 1106 C C . ALA A 1 150 ? 7.789 -7.470 1.437 1.00 95.75 150 ALA A C 1
ATOM 1108 O O . ALA A 1 150 ? 6.950 -7.281 2.314 1.00 95.75 150 ALA A O 1
ATOM 1109 N N . GLU A 1 151 ? 8.801 -8.324 1.584 1.00 96.00 151 GLU A N 1
ATOM 1110 C CA . GLU A 1 151 ? 9.068 -9.069 2.817 1.00 96.00 151 GLU A CA 1
ATOM 1111 C C . GLU A 1 151 ? 9.409 -8.126 3.978 1.00 96.00 151 GLU A C 1
ATOM 1113 O O . GLU A 1 151 ? 8.852 -8.295 5.061 1.00 96.00 151 GLU A O 1
ATOM 1118 N N . ASP A 1 152 ? 10.221 -7.094 3.734 1.00 95.44 152 ASP A N 1
ATOM 1119 C CA . ASP A 1 152 ? 10.563 -6.060 4.715 1.00 95.44 152 ASP A CA 1
ATOM 1120 C C . ASP A 1 152 ? 9.315 -5.302 5.192 1.00 95.44 152 ASP A C 1
ATOM 1122 O O . ASP A 1 152 ? 9.112 -5.123 6.393 1.00 95.44 152 ASP A O 1
ATOM 1126 N N . ALA A 1 153 ? 8.425 -4.912 4.272 1.00 95.81 153 ALA A N 1
ATOM 1127 C CA . ALA A 1 153 ? 7.159 -4.275 4.629 1.00 95.81 153 ALA A CA 1
ATOM 1128 C C . ALA A 1 153 ? 6.271 -5.215 5.464 1.00 95.81 153 ALA A C 1
ATOM 1130 O O . ALA A 1 153 ? 5.766 -4.838 6.520 1.00 95.81 153 ALA A O 1
ATOM 1131 N N . ILE A 1 154 ? 6.114 -6.472 5.052 1.00 96.81 154 ILE A N 1
ATOM 1132 C CA . ILE A 1 154 ? 5.325 -7.442 5.824 1.00 96.81 154 ILE A CA 1
ATOM 1133 C C . ILE A 1 154 ? 5.921 -7.627 7.231 1.00 96.81 154 ILE A C 1
ATOM 1135 O O . ILE A 1 154 ? 5.184 -7.644 8.216 1.00 96.81 154 ILE A O 1
ATOM 1139 N N . ALA A 1 155 ? 7.249 -7.695 7.349 1.00 96.75 155 ALA A N 1
ATOM 1140 C CA . ALA A 1 155 ? 7.941 -7.777 8.634 1.00 96.75 155 ALA A CA 1
ATOM 1141 C C . ALA A 1 155 ? 7.758 -6.513 9.497 1.00 96.75 155 ALA A C 1
ATOM 1143 O O . ALA A 1 155 ? 7.715 -6.613 10.723 1.00 96.75 155 ALA A O 1
ATOM 1144 N N . ALA A 1 156 ? 7.595 -5.340 8.879 1.00 96.06 156 ALA A N 1
ATOM 1145 C CA . ALA A 1 156 ? 7.331 -4.077 9.566 1.00 96.06 156 ALA A CA 1
ATOM 1146 C C . ALA A 1 156 ? 5.893 -3.951 10.116 1.00 96.06 156 ALA A C 1
ATOM 1148 O O . ALA A 1 156 ? 5.613 -3.026 10.884 1.00 96.06 156 ALA A O 1
ATOM 1149 N N . GLY A 1 157 ? 4.992 -4.880 9.776 1.00 96.06 157 GLY A N 1
ATOM 1150 C CA . GLY A 1 157 ? 3.629 -4.950 10.317 1.00 96.06 157 GLY A CA 1
ATOM 1151 C C . GLY A 1 157 ? 2.514 -4.743 9.292 1.00 96.06 157 GLY A C 1
ATOM 1152 O O . GLY A 1 157 ? 1.345 -4.728 9.672 1.00 96.06 157 GLY A O 1
ATOM 1153 N N . PHE A 1 158 ? 2.835 -4.604 8.004 1.00 98.25 158 PHE A N 1
ATOM 1154 C CA . PHE A 1 158 ? 1.815 -4.558 6.959 1.00 98.25 158 PHE A CA 1
ATOM 1155 C C . PHE A 1 158 ? 1.241 -5.958 6.695 1.00 98.25 158 PHE A C 1
ATOM 1157 O O . PHE A 1 158 ? 1.965 -6.952 6.632 1.00 98.25 158 PHE A O 1
ATOM 1164 N N . ALA A 1 159 ? -0.068 -6.039 6.464 1.00 97.88 159 ALA A N 1
ATOM 1165 C CA . ALA A 1 159 ? -0.739 -7.282 6.081 1.00 97.88 159 ALA A CA 1
ATOM 1166 C C . ALA A 1 159 ? -0.343 -7.745 4.667 1.00 97.88 159 ALA A C 1
ATOM 1168 O O . ALA A 1 159 ? -0.461 -8.921 4.324 1.00 97.88 159 ALA A O 1
ATOM 1169 N N . GLY A 1 160 ? 0.142 -6.821 3.839 1.00 97.88 160 GLY A N 1
ATOM 1170 C CA . GLY A 1 160 ? 0.612 -7.099 2.495 1.00 97.88 160 GLY A CA 1
ATOM 1171 C C . GLY A 1 160 ? 1.066 -5.840 1.772 1.00 97.88 160 GLY A C 1
ATOM 1172 O O . GLY A 1 160 ? 1.160 -4.761 2.357 1.00 97.88 160 GLY A O 1
ATOM 1173 N N . VAL A 1 161 ? 1.332 -5.982 0.479 1.00 97.31 161 VAL A N 1
ATOM 1174 C CA . VAL A 1 161 ? 1.833 -4.898 -0.366 1.00 97.31 161 VAL A CA 1
ATOM 1175 C C . VAL A 1 161 ? 1.133 -4.840 -1.720 1.00 97.31 161 VAL A C 1
ATOM 1177 O O . VAL A 1 161 ? 0.579 -5.836 -2.196 1.00 97.31 161 VAL A O 1
ATOM 1180 N N . LEU A 1 162 ? 1.196 -3.672 -2.351 1.00 96.12 162 LEU A N 1
ATOM 1181 C CA . LEU A 1 162 ? 0.770 -3.437 -3.723 1.00 96.12 162 LEU A CA 1
ATOM 1182 C C . LEU A 1 162 ? 2.005 -3.294 -4.624 1.00 96.12 162 LEU A C 1
ATOM 1184 O O . LEU A 1 162 ? 2.884 -2.466 -4.382 1.00 96.12 162 LEU A O 1
ATOM 1188 N N . PHE A 1 163 ? 2.046 -4.091 -5.687 1.00 94.06 163 PHE A N 1
ATOM 1189 C CA . PHE A 1 163 ? 2.984 -3.958 -6.799 1.00 94.06 163 PHE A CA 1
ATOM 1190 C C . PHE A 1 163 ? 2.287 -3.272 -7.975 1.00 94.06 163 PHE A C 1
ATOM 1192 O O . PHE A 1 163 ? 1.135 -3.574 -8.256 1.00 94.06 163 PHE A O 1
ATOM 1199 N N . SER A 1 164 ? 2.992 -2.405 -8.699 1.00 92.19 164 SER A N 1
ATOM 1200 C CA . SER A 1 164 ? 2.473 -1.741 -9.906 1.00 92.19 164 SER A CA 1
ATOM 1201 C C . SER A 1 164 ? 3.507 -1.836 -11.035 1.00 92.19 164 SER A C 1
ATOM 1203 O O . SER A 1 164 ? 3.811 -2.940 -11.490 1.00 92.19 164 SER A O 1
ATOM 1205 N N . SER A 1 165 ? 4.132 -0.726 -11.440 1.00 89.06 165 SER A N 1
ATOM 1206 C CA . SER A 1 165 ? 5.095 -0.671 -12.553 1.00 89.06 165 SER A CA 1
ATOM 1207 C C . SER A 1 165 ? 6.213 -1.715 -12.503 1.00 89.06 165 SER A C 1
ATOM 1209 O O . SER A 1 165 ? 6.621 -2.203 -13.552 1.00 89.06 165 SER A O 1
ATOM 1211 N N . ALA A 1 166 ? 6.672 -2.106 -11.312 1.00 89.25 166 ALA A N 1
ATOM 1212 C CA . ALA A 1 166 ? 7.771 -3.055 -11.141 1.00 89.25 166 ALA A CA 1
ATOM 1213 C C . ALA A 1 166 ? 7.521 -4.444 -11.753 1.00 89.25 166 ALA A C 1
ATOM 1215 O O . ALA A 1 166 ? 8.473 -5.090 -12.175 1.00 89.25 166 ALA A O 1
ATOM 1216 N N . VAL A 1 167 ? 6.271 -4.921 -11.788 1.00 91.31 167 VAL A N 1
ATOM 1217 C CA . VAL A 1 167 ? 5.957 -6.272 -12.297 1.00 91.31 167 VAL A CA 1
ATOM 1218 C C . VAL A 1 167 ? 5.627 -6.291 -13.785 1.00 91.31 167 VAL A C 1
ATOM 1220 O O . VAL A 1 167 ? 5.588 -7.357 -14.401 1.00 91.31 167 VAL A O 1
ATOM 1223 N N . PHE A 1 168 ? 5.361 -5.133 -14.383 1.00 89.12 168 PHE A N 1
ATOM 1224 C CA . PHE A 1 168 ? 5.025 -5.064 -15.795 1.00 89.12 168 PHE A CA 1
ATOM 1225 C C . PHE A 1 168 ? 6.289 -5.303 -16.633 1.00 89.12 168 PHE A C 1
ATOM 1227 O O . PHE A 1 168 ? 7.341 -4.729 -16.381 1.00 89.12 168 PHE A O 1
ATOM 1234 N N . GLY A 1 169 ? 6.213 -6.213 -17.605 1.00 86.06 169 GLY A N 1
ATOM 1235 C CA . GLY A 1 169 ? 7.377 -6.613 -18.406 1.00 86.06 169 GLY A CA 1
ATOM 1236 C C . GLY A 1 169 ? 8.394 -7.519 -17.693 1.00 86.06 169 GLY A C 1
ATOM 1237 O O . GLY A 1 169 ? 9.368 -7.915 -18.331 1.00 86.06 169 GLY A O 1
ATOM 1238 N N . ASP A 1 170 ? 8.170 -7.894 -16.426 1.00 91.00 170 ASP A N 1
ATOM 1239 C CA . ASP A 1 170 ? 8.995 -8.859 -15.684 1.00 91.00 170 ASP A CA 1
ATOM 1240 C C . ASP A 1 170 ? 8.163 -10.071 -15.225 1.00 91.00 170 ASP A C 1
ATOM 1242 O O . ASP A 1 170 ? 7.683 -10.168 -14.091 1.00 91.00 170 ASP A O 1
ATOM 1246 N N . ASP A 1 171 ? 8.028 -11.048 -16.124 1.00 91.94 171 ASP A N 1
ATOM 1247 C CA . ASP A 1 171 ? 7.332 -12.313 -15.863 1.00 91.94 171 ASP A CA 1
ATOM 1248 C C . ASP A 1 171 ? 7.942 -13.110 -14.698 1.00 91.94 171 ASP A C 1
ATOM 1250 O O . ASP A 1 171 ? 7.244 -13.887 -14.035 1.00 91.94 171 ASP A O 1
ATOM 1254 N N . ILE A 1 172 ? 9.248 -12.967 -14.452 1.00 94.94 172 ILE A N 1
ATOM 1255 C CA . ILE A 1 172 ? 9.936 -13.694 -13.383 1.00 94.94 172 ILE A CA 1
ATOM 1256 C C . ILE A 1 172 ? 9.530 -13.098 -12.041 1.00 94.94 172 ILE A C 1
ATOM 1258 O O . ILE A 1 172 ? 9.153 -13.848 -11.133 1.00 94.94 172 ILE A O 1
ATOM 1262 N N . LEU A 1 173 ? 9.575 -11.771 -11.914 1.00 93.81 173 LEU A N 1
A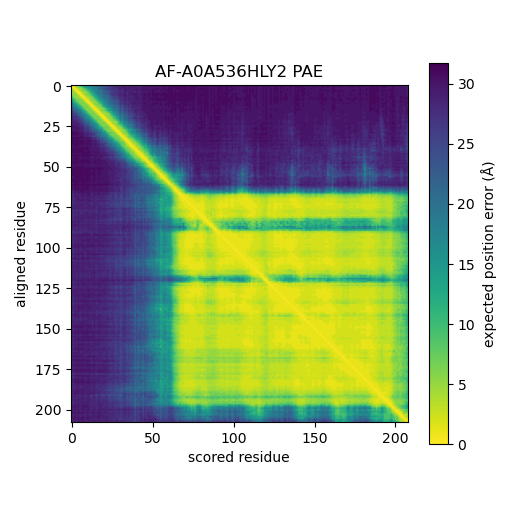TOM 1263 C CA . LEU A 1 173 ? 9.120 -11.081 -10.717 1.00 93.81 173 LEU A CA 1
ATOM 1264 C C . LEU A 1 173 ? 7.630 -11.325 -10.491 1.00 93.81 173 LEU A C 1
ATOM 1266 O O . LEU A 1 173 ? 7.264 -11.723 -9.389 1.00 93.81 173 LEU A O 1
ATOM 1270 N N . LEU A 1 174 ? 6.786 -11.210 -11.520 1.00 94.56 174 LEU A N 1
ATOM 1271 C CA . LEU A 1 174 ? 5.348 -11.459 -11.394 1.00 94.56 174 LEU A CA 1
ATOM 1272 C C . LEU A 1 174 ? 5.048 -12.867 -10.849 1.00 94.56 174 LEU A C 1
ATOM 1274 O O . LEU A 1 174 ? 4.244 -13.028 -9.930 1.00 94.56 174 LEU A O 1
ATOM 1278 N N . ARG A 1 175 ? 5.744 -13.901 -11.342 1.00 95.50 175 ARG A N 1
ATOM 1279 C CA . ARG A 1 175 ? 5.611 -15.276 -10.819 1.00 95.50 175 ARG A CA 1
ATOM 1280 C C . ARG A 1 175 ? 6.089 -15.422 -9.378 1.00 95.50 175 ARG A C 1
ATOM 1282 O O . ARG A 1 175 ? 5.588 -16.294 -8.672 1.00 95.50 175 ARG A O 1
ATOM 1289 N N . ARG A 1 176 ? 7.079 -14.637 -8.948 1.00 96.06 176 ARG A N 1
ATOM 1290 C CA . ARG A 1 176 ? 7.542 -14.616 -7.552 1.00 96.06 176 ARG A CA 1
ATOM 1291 C C . ARG A 1 176 ? 6.526 -13.913 -6.658 1.00 96.06 176 ARG A C 1
ATOM 1293 O O . ARG A 1 176 ? 6.163 -14.478 -5.634 1.00 96.06 176 ARG A O 1
ATOM 1300 N N . VAL A 1 177 ? 6.012 -12.760 -7.085 1.00 95.62 177 VAL A N 1
ATOM 1301 C CA . VAL A 1 177 ? 4.950 -12.010 -6.398 1.00 95.62 177 VAL A CA 1
ATOM 1302 C C . VAL A 1 177 ? 3.705 -12.874 -6.211 1.00 95.62 177 VAL A C 1
ATOM 1304 O O . VAL A 1 177 ? 3.159 -12.918 -5.116 1.00 95.62 177 VAL A O 1
ATOM 1307 N N . ALA A 1 178 ? 3.317 -13.666 -7.216 1.00 94.81 178 ALA A N 1
ATOM 1308 C CA . ALA A 1 178 ? 2.189 -14.593 -7.105 1.00 94.81 178 ALA A CA 1
ATOM 1309 C C . ALA A 1 178 ? 2.326 -15.618 -5.957 1.00 94.81 178 ALA A C 1
ATOM 1311 O O . ALA A 1 178 ? 1.321 -16.129 -5.467 1.00 94.81 178 ALA A O 1
ATOM 1312 N N . ARG A 1 179 ? 3.550 -15.919 -5.495 1.00 95.62 179 ARG A N 1
ATOM 1313 C CA . ARG A 1 179 ? 3.787 -16.829 -4.358 1.00 95.62 179 ARG A CA 1
ATOM 1314 C C . ARG A 1 179 ? 3.510 -16.183 -3.000 1.00 95.62 179 ARG A C 1
ATOM 1316 O O . ARG A 1 179 ? 3.400 -16.912 -2.021 1.00 95.62 179 ARG A O 1
ATOM 1323 N N . LEU A 1 180 ? 3.393 -14.854 -2.931 1.00 94.25 180 LEU A N 1
ATOM 1324 C CA . LEU A 1 180 ? 3.004 -14.147 -1.708 1.00 94.25 180 LEU A CA 1
ATOM 1325 C C . LEU A 1 180 ? 1.522 -14.344 -1.359 1.00 94.25 180 LEU A C 1
ATOM 1327 O O . LEU A 1 180 ? 1.140 -14.078 -0.220 1.00 94.25 180 LEU A O 1
ATOM 1331 N N . GLY A 1 181 ? 0.714 -14.840 -2.302 1.00 95.31 181 GLY A N 1
ATOM 1332 C CA . GLY A 1 181 ? -0.697 -15.136 -2.087 1.00 95.31 181 GLY A CA 1
ATOM 1333 C C . GLY A 1 181 ? -1.514 -13.877 -1.816 1.00 95.31 181 GLY A C 1
ATOM 1334 O O . GLY A 1 181 ? -1.380 -12.874 -2.511 1.00 95.31 181 GLY A O 1
ATOM 1335 N N . ASP A 1 182 ? -2.343 -13.933 -0.781 1.00 93.69 182 ASP A N 1
ATOM 1336 C CA . ASP A 1 182 ? -3.194 -12.834 -0.319 1.00 93.69 182 ASP A CA 1
ATOM 1337 C C . ASP A 1 182 ? -2.413 -11.621 0.203 1.00 93.69 182 ASP A C 1
ATOM 1339 O O . ASP A 1 182 ? -2.989 -10.547 0.345 1.00 93.69 182 ASP A O 1
ATOM 1343 N N . ARG A 1 183 ? -1.105 -11.743 0.445 1.00 96.75 183 ARG A N 1
ATOM 1344 C CA . ARG A 1 183 ? -0.238 -10.637 0.884 1.00 96.75 183 ARG A CA 1
ATOM 1345 C C . ARG A 1 183 ? 0.265 -9.758 -0.260 1.00 96.75 183 ARG A C 1
ATOM 1347 O O . ARG A 1 183 ? 0.941 -8.768 0.004 1.00 96.75 183 ARG A O 1
ATOM 1354 N N . ALA A 1 184 ? -0.058 -10.074 -1.513 1.00 96.69 184 ALA A N 1
ATOM 1355 C CA . ALA A 1 184 ? 0.304 -9.245 -2.658 1.00 96.69 184 ALA A CA 1
ATOM 1356 C C . ALA A 1 184 ? -0.905 -8.906 -3.529 1.00 96.69 184 ALA A C 1
ATOM 1358 O O . ALA A 1 184 ? -1.680 -9.775 -3.921 1.00 96.69 184 ALA A O 1
ATOM 1359 N N . ILE A 1 185 ? -1.008 -7.631 -3.886 1.00 96.38 185 ILE A N 1
ATOM 1360 C CA . ILE A 1 185 ? -1.947 -7.121 -4.882 1.00 96.38 185 ILE A CA 1
ATOM 1361 C C . ILE A 1 185 ? -1.129 -6.551 -6.041 1.00 96.38 185 ILE A C 1
ATOM 1363 O O . ILE A 1 185 ? -0.119 -5.889 -5.821 1.00 96.38 185 ILE A O 1
ATOM 1367 N N . VAL A 1 186 ? -1.556 -6.807 -7.279 1.00 95.06 186 VAL A N 1
ATOM 1368 C CA . VAL A 1 186 ? -1.020 -6.114 -8.457 1.00 95.06 186 VAL A CA 1
ATOM 1369 C C . VAL A 1 186 ? -2.002 -5.017 -8.844 1.00 95.06 186 VAL A C 1
ATOM 1371 O O . VAL A 1 186 ? -3.118 -5.297 -9.282 1.00 95.06 186 VAL A O 1
ATOM 1374 N N . GLU A 1 187 ? -1.590 -3.773 -8.655 1.00 93.31 187 GLU A N 1
ATOM 1375 C CA . GLU A 1 187 ? -2.328 -2.584 -9.046 1.00 93.31 187 GLU A CA 1
ATOM 1376 C C . GLU A 1 187 ? -2.156 -2.334 -10.546 1.00 93.31 187 GLU A C 1
ATOM 1378 O O . GLU A 1 187 ? -1.042 -2.275 -11.063 1.00 93.31 187 GLU A O 1
ATOM 1383 N N . ILE A 1 188 ? -3.277 -2.178 -11.251 1.00 91.38 188 ILE A N 1
ATOM 1384 C CA . ILE A 1 188 ? -3.305 -1.867 -12.679 1.00 91.38 188 ILE A CA 1
ATOM 1385 C C . ILE A 1 188 ? -3.904 -0.478 -12.850 1.00 91.38 188 ILE A C 1
ATOM 1387 O O . ILE A 1 188 ? -5.122 -0.300 -12.819 1.00 91.38 188 ILE A O 1
ATOM 1391 N N . GLU A 1 189 ? -3.041 0.502 -13.081 1.00 87.44 189 GLU A N 1
ATOM 1392 C CA . GLU A 1 189 ? -3.464 1.843 -13.466 1.00 87.44 189 GLU A CA 1
ATOM 1393 C C . GLU A 1 189 ? -3.548 1.947 -14.988 1.00 87.44 189 GLU A C 1
ATOM 1395 O O . GLU A 1 189 ? -2.641 1.525 -15.711 1.00 87.44 189 GLU A O 1
ATOM 1400 N N . ALA A 1 190 ? -4.637 2.533 -15.485 1.00 88.62 190 ALA A N 1
ATOM 1401 C CA . ALA A 1 190 ? -4.849 2.727 -16.910 1.00 88.62 190 ALA A CA 1
ATOM 1402 C C . ALA A 1 190 ? -5.379 4.128 -17.215 1.00 88.62 190 ALA A C 1
ATOM 1404 O O . ALA A 1 190 ? -6.283 4.639 -16.553 1.00 88.62 190 ALA A O 1
ATOM 1405 N N . ALA A 1 191 ? -4.861 4.726 -18.282 1.00 85.69 191 ALA A N 1
ATOM 1406 C CA . ALA A 1 191 ? -5.328 5.997 -18.811 1.00 85.69 191 ALA A CA 1
ATOM 1407 C C . ALA A 1 191 ? -5.493 5.874 -20.323 1.00 85.69 191 ALA A C 1
ATOM 1409 O O . ALA A 1 191 ? -4.617 5.371 -21.016 1.00 85.69 191 ALA A O 1
ATOM 1410 N N . ARG A 1 192 ? -6.631 6.334 -20.859 1.00 88.75 192 ARG A N 1
ATOM 1411 C CA . ARG A 1 192 ? -6.918 6.299 -22.309 1.00 88.75 192 ARG A CA 1
ATOM 1412 C C . ARG A 1 192 ? -6.757 4.903 -22.946 1.00 88.75 192 ARG A C 1
ATOM 1414 O O . ARG A 1 192 ? -6.381 4.796 -24.107 1.00 88.75 192 ARG A O 1
ATOM 1421 N N . GLY A 1 193 ? -7.074 3.846 -22.197 1.00 85.75 193 GLY A N 1
ATOM 1422 C CA . GLY A 1 193 ? -7.048 2.463 -22.688 1.00 85.75 193 GLY A CA 1
ATOM 1423 C C . GLY A 1 193 ? -5.665 1.809 -22.722 1.00 85.75 193 GLY A C 1
ATOM 1424 O O . GLY A 1 193 ? -5.544 0.720 -23.274 1.00 85.75 193 GLY A O 1
ATOM 1425 N N . VAL A 1 194 ? -4.647 2.441 -22.136 1.00 83.75 194 VAL A N 1
ATOM 1426 C CA . VAL A 1 194 ? -3.301 1.875 -21.986 1.00 83.75 194 VAL A CA 1
ATOM 1427 C C . VAL A 1 194 ? -2.880 1.874 -20.519 1.00 83.75 194 VAL A C 1
ATOM 1429 O O . VAL A 1 194 ? -3.433 2.645 -19.730 1.00 83.75 194 VAL A O 1
ATOM 1432 N N . LEU A 1 195 ? -1.915 1.020 -20.159 1.00 85.56 195 LEU A N 1
ATOM 1433 C CA . LEU A 1 195 ? -1.288 1.057 -18.836 1.00 85.56 195 LEU A CA 1
ATOM 1434 C C . LEU A 1 195 ? -0.698 2.448 -18.586 1.00 85.56 195 LEU A C 1
ATOM 1436 O O . LEU A 1 195 ? -0.144 3.063 -19.493 1.00 85.56 195 LEU A O 1
ATOM 1440 N N . ALA A 1 196 ? -0.853 2.955 -17.371 1.00 84.94 196 ALA A N 1
ATOM 1441 C CA . ALA A 1 196 ? -0.325 4.248 -16.952 1.00 84.94 196 ALA A CA 1
ATOM 1442 C C . ALA A 1 196 ? 0.042 4.224 -15.457 1.00 84.94 196 ALA A C 1
ATOM 1444 O O . ALA A 1 196 ? -0.505 5.024 -14.698 1.00 84.94 196 ALA A O 1
ATOM 1445 N N . PRO A 1 197 ? 0.907 3.288 -15.016 1.00 82.12 197 PRO A N 1
ATOM 1446 C CA . PRO A 1 197 ? 1.327 3.225 -13.622 1.00 82.12 197 PRO A CA 1
ATOM 1447 C C . PRO A 1 197 ? 2.057 4.498 -13.205 1.00 82.12 197 PRO A C 1
ATOM 1449 O O . PRO A 1 197 ? 2.803 5.092 -13.990 1.00 82.12 197 PRO A O 1
ATOM 1452 N N . ARG A 1 198 ? 1.855 4.905 -11.951 1.00 74.75 198 ARG A N 1
ATOM 1453 C CA . ARG A 1 198 ? 2.646 5.973 -11.338 1.00 74.75 198 ARG A CA 1
ATOM 1454 C C . ARG A 1 198 ? 4.032 5.451 -10.984 1.00 74.75 198 ARG A C 1
ATOM 1456 O O . ARG A 1 198 ? 4.169 4.405 -10.354 1.00 74.75 198 ARG A O 1
ATOM 1463 N N . GLY A 1 199 ? 5.052 6.218 -11.364 1.00 64.44 199 GLY A N 1
ATOM 1464 C CA . GLY A 1 199 ? 6.450 5.836 -11.164 1.00 64.44 199 GLY A CA 1
ATOM 1465 C C . GLY A 1 199 ? 6.887 4.650 -12.037 1.00 64.44 199 GLY A C 1
ATOM 1466 O O . GLY A 1 199 ? 6.082 3.826 -12.467 1.00 64.44 199 GLY A O 1
ATOM 1467 N N . GLY A 1 200 ? 8.189 4.548 -12.307 1.00 61.78 200 GLY A N 1
ATOM 1468 C CA . GLY A 1 200 ? 8.772 3.489 -13.147 1.00 61.78 200 GLY A CA 1
ATOM 1469 C C . GLY A 1 200 ? 9.046 3.899 -14.602 1.00 61.78 200 GLY A C 1
ATOM 1470 O O . GLY A 1 200 ? 8.895 5.061 -14.977 1.00 61.78 200 GLY A O 1
ATOM 1471 N N . ASP A 1 201 ? 9.521 2.942 -15.409 1.00 59.88 201 ASP A N 1
ATOM 1472 C CA . ASP A 1 201 ? 9.954 3.171 -16.796 1.00 59.88 201 ASP A CA 1
ATOM 1473 C C . ASP A 1 201 ? 8.782 3.639 -17.678 1.00 59.88 201 ASP A C 1
ATOM 1475 O O . ASP A 1 201 ? 7.821 2.903 -17.905 1.00 59.88 201 ASP A O 1
ATOM 1479 N N . ALA A 1 202 ? 8.873 4.859 -18.214 1.00 56.22 202 ALA A N 1
ATOM 1480 C CA . ALA A 1 202 ? 7.860 5.446 -19.092 1.00 56.22 202 ALA A CA 1
ATOM 1481 C C . ALA A 1 202 ? 7.624 4.633 -20.384 1.00 56.22 202 ALA A C 1
ATOM 1483 O O . ALA A 1 202 ? 6.581 4.785 -21.027 1.00 56.22 202 ALA A O 1
ATOM 1484 N N . ASP A 1 203 ? 8.561 3.759 -20.762 1.00 58.28 203 ASP A N 1
ATOM 1485 C CA . ASP A 1 203 ? 8.445 2.889 -21.931 1.00 58.28 203 ASP A CA 1
ATOM 1486 C C . ASP A 1 203 ? 7.695 1.576 -21.662 1.00 58.28 203 ASP A C 1
ATOM 1488 O O . ASP A 1 203 ? 7.433 0.832 -22.611 1.00 58.28 203 ASP A O 1
ATOM 1492 N N . LEU A 1 204 ? 7.277 1.301 -20.420 1.00 56.91 204 LEU A N 1
ATOM 1493 C CA . LEU A 1 204 ? 6.477 0.119 -20.059 1.00 56.91 204 LEU A CA 1
ATOM 1494 C C . LEU A 1 204 ? 5.235 -0.054 -20.938 1.00 56.91 204 LEU A C 1
ATOM 1496 O O . LEU A 1 204 ? 4.895 -1.157 -21.357 1.00 56.91 204 LEU A O 1
ATOM 1500 N N . VAL A 1 205 ? 4.596 1.063 -21.277 1.00 52.00 205 VAL A N 1
ATOM 1501 C CA . VAL A 1 205 ? 3.374 1.114 -22.087 1.00 52.00 205 VAL A CA 1
ATOM 1502 C C . VAL A 1 205 ? 3.636 0.802 -23.562 1.00 52.00 205 VAL A C 1
ATOM 1504 O O . VAL A 1 205 ? 2.734 0.377 -24.274 1.00 52.00 205 VAL A O 1
ATOM 1507 N N . ARG A 1 206 ? 4.865 1.017 -24.046 1.00 52.25 206 ARG A N 1
ATOM 1508 C CA . ARG A 1 206 ? 5.228 0.811 -25.458 1.00 52.25 206 ARG A CA 1
ATOM 1509 C C . ARG A 1 206 ? 5.652 -0.625 -25.765 1.00 52.25 206 ARG A C 1
ATOM 1511 O O . ARG A 1 206 ? 5.763 -0.969 -26.939 1.00 52.25 206 ARG A O 1
ATOM 1518 N N . ARG A 1 207 ? 5.938 -1.431 -24.736 1.00 47.69 207 ARG A N 1
ATOM 1519 C CA . ARG A 1 207 ? 6.469 -2.800 -24.867 1.00 47.69 207 ARG A CA 1
ATOM 1520 C C . ARG A 1 207 ? 5.426 -3.902 -24.627 1.00 47.69 207 ARG A C 1
ATOM 1522 O O . ARG A 1 207 ? 5.748 -5.059 -24.886 1.00 47.69 207 ARG A O 1
ATOM 1529 N N . ALA A 1 208 ? 4.236 -3.553 -24.133 1.00 47.59 208 ALA A N 1
ATOM 1530 C CA . ALA A 1 208 ? 3.104 -4.461 -23.909 1.00 47.59 208 ALA A CA 1
ATOM 1531 C C . ALA A 1 208 ? 2.182 -4.530 -25.136 1.00 47.59 208 ALA A C 1
ATOM 1533 O O . ALA A 1 208 ? 1.668 -5.635 -25.419 1.00 47.59 208 ALA A O 1
#

Nearest PDB structures (foldseek):
  5g4w-assembly1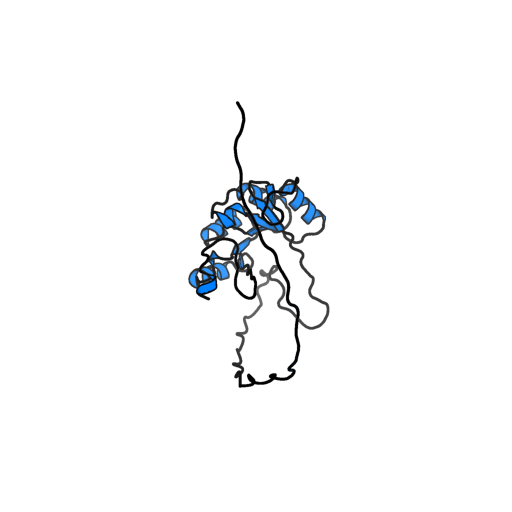_A  TM=8.131E-01  e=9.850E-08  Salmonella enterica
  5g2i-assembly1_A  TM=7.867E-01  e=2.985E-07  Salmonella enterica
  5g1t-assembly1_A  TM=7.753E-01  e=5.369E-07  Salmonella enterica
  5ahf-assembly1_A  TM=7.704E-01  e=5.731E-07  Salmonella enterica
  5ahe-assembly1_A  TM=7.745E-01  e=6.969E-07  Salmonella enterica